Protein AF-A0A2T5BXF1-F1 (afdb_monomer)

pLDDT: mean 79.87, std 19.69, range [25.14, 98.69]

Structure (mmCIF, N/CA/C/O backbone):
data_AF-A0A2T5BXF1-F1
#
_entry.id   AF-A0A2T5BXF1-F1
#
loop_
_atom_site.group_PDB
_atom_site.id
_atom_site.type_symbol
_atom_site.label_atom_id
_atom_site.label_alt_id
_atom_site.label_comp_id
_atom_site.label_asym_id
_atom_site.label_entity_id
_atom_site.label_seq_id
_atom_site.pdbx_PDB_ins_code
_atom_site.Cartn_x
_atom_site.Cartn_y
_atom_site.Cartn_z
_atom_site.occupancy
_atom_site.B_iso_or_equiv
_atom_site.auth_seq_id
_atom_site.auth_comp_id
_atom_site.auth_asym_id
_atom_site.auth_atom_id
_atom_site.pdbx_PDB_model_num
ATOM 1 N N . MET A 1 1 ? 32.146 8.368 -6.117 1.00 30.19 1 MET A N 1
ATOM 2 C CA . MET A 1 1 ? 31.382 9.366 -6.905 1.00 30.19 1 MET A CA 1
ATOM 3 C C . MET A 1 1 ? 31.769 9.387 -8.386 1.00 30.19 1 MET A C 1
ATOM 5 O O . MET A 1 1 ? 30.968 8.947 -9.193 1.00 30.19 1 MET A O 1
ATOM 9 N N . LYS A 1 2 ? 33.000 9.772 -8.770 1.00 25.14 2 LYS A N 1
ATOM 10 C CA . LYS A 1 2 ? 33.419 9.848 -10.193 1.00 25.14 2 LYS A CA 1
ATOM 11 C C . LYS A 1 2 ? 33.399 8.513 -10.963 1.00 25.14 2 LYS A C 1
ATOM 13 O O . LYS A 1 2 ? 33.128 8.511 -12.155 1.00 25.14 2 LYS A O 1
ATOM 18 N N . VAL A 1 3 ? 33.657 7.385 -10.296 1.00 27.83 3 VAL A N 1
ATOM 19 C CA . VAL A 1 3 ? 33.631 6.042 -10.917 1.00 27.83 3 VAL A CA 1
ATOM 20 C C . VAL A 1 3 ? 32.200 5.507 -11.066 1.00 27.83 3 VAL A C 1
ATOM 22 O O . VAL A 1 3 ? 31.877 4.902 -12.079 1.00 27.83 3 VAL A O 1
ATOM 25 N N . LEU A 1 4 ? 31.313 5.811 -10.113 1.00 28.17 4 LEU A N 1
ATOM 26 C CA . LEU A 1 4 ? 29.909 5.378 -10.135 1.00 28.17 4 LEU A CA 1
ATOM 27 C C . LEU A 1 4 ? 29.110 6.089 -11.246 1.00 28.17 4 LEU A C 1
ATOM 29 O O . LEU A 1 4 ? 28.333 5.459 -11.954 1.00 28.17 4 LEU A O 1
ATOM 33 N N . ILE A 1 5 ? 29.393 7.380 -11.465 1.00 31.94 5 ILE A N 1
ATOM 34 C CA . ILE A 1 5 ? 28.835 8.184 -12.566 1.00 31.94 5 ILE A CA 1
ATOM 35 C C . ILE A 1 5 ? 29.289 7.647 -13.938 1.00 31.94 5 ILE A C 1
ATOM 37 O O . ILE A 1 5 ? 28.507 7.634 -14.883 1.00 31.94 5 ILE A O 1
ATOM 41 N N . ARG A 1 6 ? 30.529 7.142 -14.053 1.00 32.34 6 ARG A N 1
ATOM 42 C CA . ARG A 1 6 ? 31.068 6.571 -15.305 1.00 32.34 6 ARG A CA 1
ATOM 43 C C . ARG A 1 6 ? 30.395 5.255 -15.711 1.00 32.34 6 ARG A C 1
ATOM 45 O O . ARG A 1 6 ? 30.204 5.028 -16.900 1.00 32.34 6 ARG A O 1
ATOM 52 N N . VAL A 1 7 ? 30.015 4.415 -14.747 1.00 32.81 7 VAL A N 1
ATOM 53 C CA . VAL A 1 7 ? 29.350 3.125 -15.016 1.00 32.81 7 VAL A CA 1
ATOM 54 C C . VAL A 1 7 ? 27.881 3.321 -15.416 1.00 32.81 7 VAL A C 1
ATOM 56 O O . VAL A 1 7 ? 27.398 2.643 -16.319 1.00 32.81 7 VAL A O 1
ATOM 59 N N . PHE A 1 8 ? 27.189 4.300 -14.824 1.00 36.00 8 PHE A N 1
ATOM 60 C CA . PHE A 1 8 ? 25.780 4.590 -15.132 1.00 36.00 8 PHE A CA 1
ATOM 61 C C . PHE A 1 8 ? 25.554 5.179 -16.533 1.00 36.00 8 PHE A C 1
ATOM 63 O O . PHE A 1 8 ? 24.547 4.897 -17.178 1.00 36.00 8 PHE A O 1
ATOM 70 N N . VAL A 1 9 ? 26.502 5.970 -17.036 1.00 37.50 9 VAL A N 1
ATOM 71 C CA . VAL A 1 9 ? 26.410 6.613 -18.358 1.00 37.50 9 VAL A CA 1
ATOM 72 C C . VAL A 1 9 ? 26.537 5.598 -19.493 1.00 37.50 9 VAL A C 1
ATOM 74 O O . VAL A 1 9 ? 25.822 5.703 -20.490 1.00 37.50 9 VAL A O 1
ATOM 77 N N . LEU A 1 10 ? 27.425 4.606 -19.349 1.00 34.22 10 LEU A N 1
ATOM 78 C CA . LEU A 1 10 ? 27.652 3.599 -20.389 1.00 34.22 10 LEU A CA 1
ATOM 79 C C . LEU A 1 10 ? 26.394 2.753 -20.649 1.00 34.22 10 LEU A C 1
ATOM 81 O O . LEU A 1 10 ? 26.117 2.398 -21.792 1.00 34.22 10 LEU A O 1
ATOM 85 N N . PHE A 1 11 ? 25.604 2.483 -19.605 1.00 37.91 11 PHE A N 1
ATOM 86 C CA . PHE A 1 11 ? 24.368 1.701 -19.702 1.00 37.91 11 PHE A CA 1
ATOM 87 C C . PHE A 1 11 ? 23.228 2.438 -20.427 1.00 37.91 11 PHE A C 1
ATOM 89 O O . PHE A 1 11 ? 22.374 1.800 -21.038 1.00 37.91 11 PHE A O 1
ATOM 96 N N . PHE A 1 12 ? 23.218 3.775 -20.417 1.00 39.41 12 PHE A N 1
ATOM 97 C CA . PHE A 1 12 ? 22.136 4.569 -21.015 1.00 39.41 12 PHE A CA 1
ATOM 98 C C . PHE A 1 12 ? 22.259 4.709 -22.544 1.00 39.41 12 PHE A C 1
ATOM 100 O O . PHE A 1 12 ? 21.257 4.858 -23.249 1.00 39.41 12 PHE A O 1
ATOM 107 N N . LEU A 1 13 ? 23.483 4.633 -23.080 1.00 42.72 13 LEU A N 1
ATOM 108 C CA . LEU A 1 13 ? 23.787 4.918 -24.490 1.00 42.72 13 LEU A CA 1
ATOM 109 C C . LEU A 1 13 ? 23.356 3.812 -25.477 1.00 42.72 13 LEU A C 1
ATOM 111 O O . LEU A 1 13 ? 23.380 4.035 -26.686 1.00 42.72 13 LEU A O 1
ATOM 115 N N . LEU A 1 14 ? 22.897 2.651 -24.999 1.00 41.53 14 LEU A N 1
ATOM 116 C CA . LEU A 1 14 ? 22.527 1.495 -25.835 1.00 41.53 14 LEU A CA 1
ATOM 117 C C . LEU A 1 14 ? 21.085 1.510 -26.393 1.00 41.53 14 LEU A C 1
ATOM 119 O O . LEU A 1 14 ? 20.693 0.566 -27.077 1.00 41.53 14 LEU A O 1
ATOM 123 N N . SER A 1 15 ? 20.289 2.562 -26.156 1.00 39.12 15 SER A N 1
ATOM 124 C CA . SER A 1 15 ? 18.833 2.547 -26.425 1.00 39.12 15 SER A CA 1
ATOM 125 C C . SER A 1 15 ? 18.306 3.541 -27.478 1.00 39.12 15 SER A C 1
ATOM 127 O O . SER A 1 15 ? 17.090 3.699 -27.635 1.00 39.12 15 SER A O 1
ATOM 129 N N . ILE A 1 16 ? 19.163 4.206 -28.260 1.00 43.72 16 ILE A N 1
ATOM 130 C CA . ILE A 1 16 ? 18.698 5.211 -29.235 1.00 43.72 16 ILE A CA 1
ATOM 131 C C . ILE A 1 16 ? 18.373 4.563 -30.589 1.00 43.72 16 ILE A C 1
ATOM 133 O O . ILE A 1 16 ? 19.241 4.071 -31.303 1.00 43.72 16 ILE A O 1
ATOM 137 N N . GLY A 1 17 ? 17.085 4.569 -30.948 1.00 38.78 17 GLY A N 1
ATOM 138 C CA . GLY A 1 17 ? 16.589 4.081 -32.235 1.00 38.78 17 GLY A CA 1
ATOM 139 C C . GLY A 1 17 ? 16.926 5.015 -33.398 1.00 38.78 17 GLY A C 1
ATOM 140 O O . GLY A 1 17 ? 16.648 6.210 -33.333 1.00 38.78 17 GLY A O 1
ATOM 141 N N . VAL A 1 18 ? 17.459 4.453 -34.485 1.00 41.62 18 VAL A N 1
ATOM 142 C CA . VAL A 1 18 ? 17.713 5.174 -35.738 1.00 41.62 18 VAL A CA 1
ATOM 143 C C . VAL A 1 18 ? 16.492 5.050 -36.650 1.00 41.62 18 VAL A C 1
ATOM 145 O O . VAL A 1 18 ? 16.207 3.981 -37.182 1.00 41.62 18 VAL A O 1
ATOM 148 N N . GLY A 1 19 ? 15.770 6.153 -36.836 1.00 35.25 19 GLY A N 1
ATOM 149 C CA . GLY A 1 19 ? 14.905 6.374 -37.991 1.00 35.25 19 GLY A CA 1
ATOM 150 C C . GLY A 1 19 ? 15.511 7.502 -38.821 1.00 35.25 19 GLY A C 1
ATOM 151 O O . GLY A 1 19 ? 15.659 8.598 -38.300 1.00 35.25 19 GLY A O 1
ATOM 152 N N . ASN A 1 20 ? 15.904 7.195 -40.062 1.00 35.25 20 ASN A N 1
ATOM 153 C CA . ASN A 1 20 ? 16.354 8.102 -41.129 1.00 35.25 20 ASN A CA 1
ATOM 154 C C . ASN A 1 20 ? 17.092 9.379 -40.677 1.00 35.25 20 ASN A C 1
ATOM 156 O O . ASN A 1 20 ? 16.515 10.457 -40.551 1.00 35.25 20 ASN A O 1
ATOM 160 N N . VAL A 1 21 ? 18.408 9.247 -40.510 1.00 43.31 21 VAL A N 1
ATOM 161 C CA . VAL A 1 21 ? 19.347 10.368 -40.386 1.00 43.31 21 VAL A CA 1
ATOM 162 C C . VAL A 1 21 ? 19.458 11.047 -41.742 1.00 43.31 21 VAL A C 1
ATOM 164 O O . VAL A 1 21 ? 19.816 10.354 -42.677 1.00 43.31 21 VAL A O 1
ATOM 167 N N . TRP A 1 22 ? 19.153 12.344 -41.830 1.00 43.47 22 TRP A N 1
ATOM 168 C CA . TRP A 1 22 ? 19.917 13.380 -42.555 1.00 43.47 22 TRP A CA 1
ATOM 169 C C . TRP A 1 22 ? 19.318 14.760 -42.214 1.00 43.47 22 TRP A C 1
ATOM 171 O O . TRP A 1 22 ? 18.618 15.371 -43.013 1.00 43.47 22 TRP A O 1
ATOM 181 N N . ALA A 1 23 ? 19.576 15.242 -40.995 1.00 36.28 23 ALA A N 1
ATOM 182 C CA . ALA A 1 23 ? 19.584 16.665 -40.641 1.00 36.28 23 ALA A CA 1
ATOM 183 C C . ALA A 1 23 ? 20.336 16.841 -39.310 1.00 36.28 23 ALA A C 1
ATOM 185 O O . ALA A 1 23 ? 20.260 15.979 -38.440 1.00 36.28 23 ALA A O 1
ATOM 186 N N . ALA A 1 24 ? 21.052 17.954 -39.151 1.00 46.47 24 ALA A N 1
ATOM 187 C CA . ALA A 1 24 ? 21.997 18.271 -38.072 1.00 46.47 24 ALA A CA 1
ATOM 188 C C . ALA A 1 24 ? 21.420 18.383 -36.632 1.00 46.47 24 ALA A C 1
ATOM 190 O O . ALA A 1 24 ? 22.031 19.007 -35.768 1.00 46.47 24 ALA A O 1
ATOM 191 N N . GLY A 1 25 ? 20.251 17.807 -36.345 1.00 58.91 25 GLY A N 1
ATOM 192 C CA . GLY 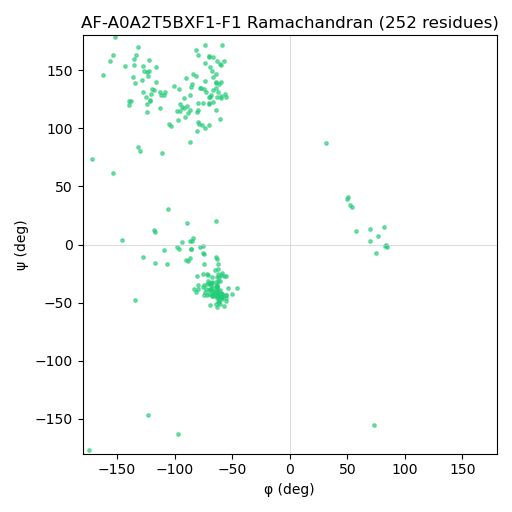A 1 25 ? 19.628 17.818 -35.021 1.00 58.91 25 GLY A CA 1
ATOM 193 C C . GLY A 1 25 ? 19.774 16.458 -34.351 1.00 58.91 25 GLY A C 1
ATOM 194 O O . GLY A 1 25 ? 19.073 15.522 -34.716 1.00 58.91 25 GLY A O 1
ATOM 195 N N . GLY A 1 26 ? 20.691 16.323 -33.393 1.00 68.44 26 GLY A N 1
ATOM 196 C CA . GLY A 1 26 ? 20.808 15.097 -32.596 1.00 68.44 26 GLY A CA 1
ATOM 197 C C . GLY A 1 26 ? 19.525 14.734 -31.829 1.00 68.44 26 GLY A C 1
ATOM 198 O O . GLY A 1 26 ? 18.565 15.499 -31.762 1.00 68.44 26 GLY A O 1
ATOM 199 N N . VAL A 1 27 ? 19.511 13.549 -31.226 1.00 76.62 27 VAL A N 1
ATOM 200 C CA . VAL A 1 27 ? 18.410 13.043 -30.406 1.00 76.62 27 VAL A CA 1
ATOM 201 C C . VAL A 1 27 ? 18.621 13.463 -28.953 1.00 76.62 27 VAL A C 1
ATOM 203 O O . VAL A 1 27 ? 19.598 13.057 -28.326 1.00 76.62 27 VAL A O 1
ATOM 206 N N . LYS A 1 28 ? 17.675 14.230 -28.398 1.00 81.44 28 LYS A N 1
ATOM 207 C CA . LYS A 1 28 ? 17.606 14.530 -26.961 1.00 81.44 28 LYS A CA 1
ATOM 208 C C . LYS A 1 28 ? 16.635 13.578 -26.261 1.00 81.44 28 LYS A C 1
ATOM 210 O O . LYS A 1 28 ? 15.503 13.389 -26.711 1.00 81.44 28 LYS A O 1
ATOM 215 N N . LYS A 1 29 ? 17.051 13.020 -25.128 1.00 77.94 29 LYS A N 1
ATOM 216 C CA . LYS A 1 29 ? 16.205 12.282 -24.185 1.00 77.94 29 LYS A CA 1
ATOM 217 C C . LYS A 1 29 ? 16.393 12.841 -22.781 1.00 77.94 29 LYS A C 1
ATOM 219 O O . LYS A 1 29 ? 17.500 13.204 -22.411 1.00 77.94 29 LYS A O 1
ATOM 224 N N . ALA A 1 30 ? 15.308 12.923 -22.024 1.00 77.62 30 ALA A N 1
ATOM 225 C CA . ALA A 1 30 ? 15.325 13.327 -20.624 1.00 77.62 30 ALA A CA 1
ATOM 226 C C . ALA A 1 30 ? 14.716 12.212 -19.770 1.00 77.62 30 ALA A C 1
ATOM 228 O O . ALA A 1 30 ? 13.837 11.491 -20.256 1.00 77.62 30 ALA A O 1
ATOM 229 N N . SER A 1 31 ? 15.177 12.079 -18.528 1.00 68.25 31 SER A N 1
ATOM 230 C CA . SER A 1 31 ? 14.481 11.303 -17.506 1.00 68.25 31 SER A CA 1
ATOM 231 C C . SER A 1 31 ? 13.078 11.883 -17.271 1.00 68.25 31 SER A C 1
ATOM 233 O O . SER A 1 31 ? 12.858 13.074 -17.531 1.00 68.25 31 SER A O 1
ATOM 235 N N . PRO A 1 32 ? 12.110 11.076 -16.803 1.00 66.94 32 PRO A N 1
ATOM 236 C CA . PRO A 1 32 ? 10.781 11.555 -16.420 1.00 66.94 32 PRO A CA 1
ATOM 237 C C . PRO A 1 32 ? 10.817 12.766 -15.475 1.00 66.94 32 PRO A C 1
ATOM 239 O O . PRO A 1 32 ? 10.103 13.743 -15.710 1.00 66.94 32 PRO A O 1
ATOM 242 N N . ASP A 1 33 ? 11.708 12.755 -14.478 1.00 66.44 33 ASP A N 1
ATOM 243 C CA . ASP A 1 33 ? 11.912 13.874 -13.548 1.00 66.44 33 ASP A CA 1
ATOM 244 C C . ASP A 1 33 ? 12.748 15.043 -14.112 1.00 66.44 33 ASP A C 1
ATOM 246 O O . ASP A 1 33 ? 12.935 16.063 -13.445 1.00 66.44 33 ASP A O 1
ATOM 250 N N . LYS A 1 34 ? 13.239 14.911 -15.352 1.00 76.44 34 LYS A N 1
ATOM 251 C CA . LYS A 1 34 ? 14.102 15.860 -16.076 1.00 76.44 34 LYS A CA 1
ATOM 252 C C . LYS A 1 34 ? 15.418 16.197 -15.373 1.00 76.44 34 LYS A C 1
ATOM 254 O O . LYS A 1 34 ? 16.109 17.124 -15.801 1.00 76.44 34 LYS A O 1
ATOM 259 N N . LYS A 1 35 ? 15.799 15.466 -14.323 1.00 75.75 35 LYS A N 1
ATOM 260 C CA . LYS A 1 35 ? 17.101 15.655 -13.683 1.00 75.75 35 LYS A CA 1
ATOM 261 C C . LYS A 1 35 ? 18.214 15.157 -14.579 1.00 75.75 35 LYS A C 1
ATOM 263 O O . LYS A 1 35 ? 19.284 15.746 -14.556 1.00 75.75 35 LYS A O 1
ATOM 268 N N . ILE A 1 36 ? 17.983 14.135 -15.394 1.00 75.19 36 ILE A N 1
ATOM 269 C CA . ILE A 1 36 ? 18.972 13.635 -16.342 1.00 75.19 36 ILE A CA 1
ATOM 270 C C . ILE A 1 36 ? 18.533 13.995 -17.753 1.00 75.19 36 ILE A C 1
ATOM 272 O O . ILE A 1 36 ? 17.420 13.694 -18.171 1.00 75.19 36 ILE A O 1
ATOM 276 N N . GLU A 1 37 ? 19.426 14.604 -18.522 1.00 81.38 37 GLU A N 1
ATOM 277 C CA . GLU A 1 37 ? 19.225 14.826 -19.949 1.00 81.38 37 GLU A CA 1
ATOM 278 C C . GLU A 1 37 ? 20.428 14.293 -20.715 1.00 81.38 37 GLU A C 1
ATOM 280 O O . GLU A 1 37 ? 21.564 14.606 -20.375 1.00 81.38 37 GLU A O 1
ATOM 285 N N . VAL A 1 38 ? 20.184 13.512 -21.762 1.00 81.06 38 VAL A N 1
ATOM 286 C CA . VAL A 1 38 ? 21.209 12.993 -22.664 1.00 81.06 38 VAL A CA 1
ATOM 287 C C . VAL A 1 38 ? 20.911 13.484 -24.070 1.00 81.06 38 VAL A C 1
ATOM 289 O O . VAL A 1 38 ? 19.796 13.349 -24.578 1.00 81.06 38 VAL A O 1
ATOM 292 N N . TRP A 1 39 ? 21.923 14.047 -24.710 1.00 80.19 39 TRP A N 1
ATOM 293 C CA . TRP A 1 39 ? 21.896 14.407 -26.115 1.00 80.19 39 TRP A CA 1
ATOM 294 C C . TRP A 1 39 ? 22.876 13.519 -26.863 1.00 80.19 39 TRP A C 1
ATOM 296 O O . TRP A 1 39 ? 24.024 13.406 -26.447 1.00 80.19 39 TRP A O 1
ATOM 306 N N . VAL A 1 40 ? 22.450 12.920 -27.973 1.00 76.69 40 VAL A N 1
ATOM 307 C CA . VAL A 1 40 ? 23.329 12.161 -28.870 1.00 76.69 40 VAL A CA 1
ATOM 308 C C . VAL A 1 40 ? 23.209 12.709 -30.281 1.00 76.69 40 VAL A C 1
ATOM 310 O O . VAL A 1 40 ? 22.115 12.847 -30.818 1.00 76.69 40 VAL A O 1
ATOM 313 N N . SER A 1 41 ? 24.333 13.049 -30.890 1.00 73.50 41 SER A N 1
ATOM 314 C CA . SER A 1 41 ? 24.433 13.591 -32.241 1.00 73.50 41 SER A CA 1
ATOM 315 C C . SER A 1 41 ? 25.498 12.850 -33.043 1.00 73.50 41 SER A C 1
ATOM 317 O O . SER A 1 41 ? 26.257 12.042 -32.512 1.00 73.50 41 SER A O 1
ATOM 319 N N . VAL A 1 42 ? 25.540 13.118 -34.345 1.00 69.75 42 VAL A N 1
ATOM 320 C CA . VAL A 1 42 ? 26.631 12.684 -35.219 1.00 69.75 42 VAL A CA 1
ATOM 321 C C . VAL A 1 42 ? 27.387 13.937 -35.657 1.00 69.75 42 VAL A C 1
ATOM 323 O O . VAL A 1 42 ? 26.754 14.907 -36.080 1.00 69.75 42 VAL A O 1
ATOM 326 N N . THR A 1 43 ? 28.711 13.952 -35.505 1.00 68.94 43 THR A N 1
ATOM 327 C CA . THR A 1 43 ? 29.559 15.065 -35.956 1.00 68.94 43 THR A CA 1
ATOM 328 C C . THR A 1 43 ? 29.619 15.107 -37.489 1.00 68.94 43 THR A C 1
ATOM 330 O O . THR A 1 43 ? 29.305 14.105 -38.142 1.00 68.94 43 THR A O 1
ATOM 333 N N . PRO A 1 44 ? 30.038 16.228 -38.104 1.00 67.50 44 PRO A N 1
ATOM 334 C CA . PRO A 1 44 ? 30.212 16.310 -39.558 1.00 67.50 44 PRO A CA 1
ATOM 335 C C . PRO A 1 44 ? 31.143 15.230 -40.138 1.00 67.50 44 PRO A C 1
ATOM 337 O O . PRO A 1 44 ? 30.981 14.822 -41.283 1.00 67.50 44 PRO A O 1
ATOM 340 N N . GLU A 1 45 ? 32.081 14.729 -39.334 1.00 69.12 45 GLU A N 1
ATOM 341 C CA . GLU A 1 45 ? 33.038 13.670 -39.676 1.00 69.12 45 GLU A CA 1
ATOM 342 C C . GLU A 1 45 ? 32.460 12.253 -39.498 1.00 69.12 45 GLU A C 1
ATOM 344 O O . GLU A 1 45 ? 33.181 11.267 -39.640 1.00 69.12 45 GLU A O 1
ATOM 349 N N . GLY A 1 46 ? 31.170 12.129 -39.173 1.00 67.12 46 GLY A N 1
ATOM 350 C CA . GLY A 1 46 ? 30.482 10.847 -39.018 1.00 67.12 46 GLY A CA 1
ATOM 351 C C . GLY A 1 46 ? 30.694 10.169 -37.664 1.00 67.12 46 GLY A C 1
ATOM 352 O O . GLY A 1 46 ? 30.393 8.984 -37.531 1.00 67.12 46 GLY A O 1
ATOM 353 N N . ARG A 1 47 ? 31.202 10.886 -36.653 1.00 66.50 47 ARG A N 1
ATOM 354 C CA . ARG A 1 47 ? 31.444 10.325 -35.315 1.00 66.50 47 ARG A CA 1
ATOM 355 C C . ARG A 1 47 ? 30.234 10.485 -34.413 1.00 66.50 47 ARG A C 1
ATOM 357 O O . ARG A 1 47 ? 29.572 11.517 -34.447 1.00 66.50 47 ARG A O 1
ATOM 364 N N . LEU A 1 48 ? 29.969 9.494 -33.565 1.00 67.06 48 LEU A N 1
ATOM 365 C CA . LEU A 1 48 ? 28.977 9.644 -32.504 1.00 67.06 48 LEU A CA 1
ATOM 366 C C . LEU A 1 48 ? 29.497 10.653 -31.467 1.00 67.06 48 LEU A C 1
ATOM 368 O O . LEU A 1 48 ? 30.607 10.514 -30.961 1.00 67.06 48 LEU A O 1
ATOM 372 N N . SER A 1 49 ? 28.679 11.644 -31.140 1.00 70.75 49 SER A N 1
ATOM 373 C CA . SER A 1 49 ? 28.934 12.645 -30.111 1.00 70.75 49 SER A CA 1
ATOM 374 C C . SER A 1 49 ? 27.798 12.610 -29.095 1.00 70.75 49 SER A C 1
ATOM 376 O O . SER A 1 49 ? 26.643 12.385 -29.454 1.00 70.75 49 SER A O 1
ATOM 378 N N . TYR A 1 50 ? 28.101 12.836 -27.822 1.00 75.19 50 TYR A N 1
ATOM 379 C CA . TYR A 1 50 ? 27.101 12.840 -26.760 1.00 75.19 50 TYR A CA 1
ATOM 380 C C . TYR A 1 50 ? 27.404 13.901 -25.708 1.00 75.19 50 TYR A C 1
ATOM 382 O O . TYR A 1 50 ? 28.553 14.271 -25.497 1.00 75.19 50 TYR A O 1
ATOM 390 N N . ASN A 1 51 ? 26.356 14.369 -25.043 1.00 77.12 51 ASN A N 1
ATOM 391 C CA . ASN A 1 51 ? 26.404 15.267 -23.896 1.00 77.12 51 ASN A CA 1
ATOM 392 C C . ASN A 1 51 ? 25.410 14.756 -22.855 1.00 77.12 51 ASN A C 1
ATOM 394 O O . ASN A 1 51 ? 24.347 14.245 -23.221 1.00 77.12 51 ASN A O 1
ATOM 398 N N . ALA A 1 52 ? 25.742 14.895 -21.574 1.00 77.12 52 ALA A N 1
ATOM 399 C CA . ALA A 1 52 ? 24.806 14.576 -20.506 1.00 77.12 52 ALA A CA 1
ATOM 400 C C . ALA A 1 52 ? 24.789 15.660 -19.436 1.00 77.12 52 ALA A C 1
ATOM 402 O O . ALA A 1 52 ? 25.834 16.161 -19.010 1.00 77.12 52 ALA A O 1
ATOM 403 N N . LYS A 1 53 ? 23.585 15.965 -18.958 1.00 76.69 53 LYS A N 1
ATOM 404 C CA . LYS A 1 53 ? 23.340 16.855 -17.830 1.00 76.69 53 LYS A CA 1
ATOM 405 C C . LYS A 1 53 ? 22.696 16.086 -16.689 1.00 76.69 53 LYS A C 1
ATOM 407 O O . LYS A 1 53 ? 21.819 15.263 -16.929 1.00 76.69 53 LYS A O 1
ATOM 412 N N . SER A 1 54 ? 23.122 16.386 -15.467 1.00 72.75 54 SER A N 1
ATOM 413 C CA . SER A 1 54 ? 22.472 15.971 -14.226 1.00 72.75 54 SER A CA 1
ATOM 414 C C . SER A 1 54 ? 22.095 17.219 -13.431 1.00 72.75 54 SER A C 1
ATOM 416 O O . SER A 1 54 ? 22.940 18.074 -13.181 1.00 72.75 54 SER A O 1
ATOM 418 N N . ASN A 1 55 ? 20.822 17.364 -13.076 1.00 76.81 55 ASN A N 1
ATOM 419 C CA . ASN A 1 55 ? 20.227 18.552 -12.463 1.00 76.81 55 ASN A CA 1
ATOM 420 C C . ASN A 1 55 ? 20.570 19.852 -13.216 1.00 76.81 55 ASN A C 1
ATOM 422 O O . ASN A 1 55 ? 20.877 20.878 -12.616 1.00 76.81 55 ASN A O 1
ATOM 426 N N . GLY A 1 56 ? 20.578 19.791 -14.552 1.00 73.75 56 GLY A N 1
ATOM 427 C CA . GLY A 1 56 ? 20.952 20.914 -15.421 1.00 73.75 56 GLY A CA 1
ATOM 428 C C . GLY A 1 56 ? 22.456 21.215 -15.490 1.00 73.75 56 GLY A C 1
ATOM 429 O O . GLY A 1 56 ? 22.867 22.015 -16.332 1.00 73.75 56 GLY A O 1
ATOM 430 N N . ILE A 1 57 ? 23.280 20.555 -14.673 1.00 70.19 57 ILE A N 1
ATOM 431 C CA . ILE A 1 57 ? 24.740 20.672 -14.678 1.00 70.19 57 ILE A CA 1
ATOM 432 C C . ILE A 1 57 ? 25.304 19.695 -15.704 1.00 70.19 57 ILE A C 1
ATOM 434 O O . ILE A 1 57 ? 24.980 18.510 -15.681 1.00 70.19 57 ILE A O 1
ATOM 438 N N . GLU A 1 58 ? 26.160 20.180 -16.598 1.00 71.44 58 GLU A N 1
ATOM 439 C CA . GLU A 1 58 ? 26.880 19.323 -17.537 1.00 71.44 58 GLU A CA 1
ATOM 440 C C . GLU A 1 58 ? 27.819 18.383 -16.777 1.00 71.44 58 GLU A C 1
ATOM 442 O O . GLU A 1 58 ? 28.731 18.819 -16.079 1.00 71.44 58 GLU A O 1
ATOM 447 N N . VAL A 1 59 ? 27.552 17.081 -16.878 1.00 66.38 59 VAL A N 1
ATOM 448 C CA . VAL A 1 59 ? 28.360 16.027 -16.247 1.00 66.38 59 VAL A CA 1
ATOM 449 C C . VAL A 1 59 ? 29.199 15.266 -17.266 1.00 66.38 59 VAL A C 1
ATOM 451 O O . VAL A 1 59 ? 30.150 14.584 -16.885 1.00 66.38 59 VAL A O 1
ATOM 454 N N . LEU A 1 60 ? 28.858 15.397 -18.551 1.00 62.34 60 LEU A N 1
ATOM 455 C CA . LEU A 1 60 ? 29.626 14.886 -19.678 1.00 62.34 60 LEU A CA 1
ATOM 456 C C . LEU A 1 60 ? 29.633 15.899 -20.811 1.00 62.34 60 LEU A C 1
ATOM 458 O O . LEU A 1 60 ? 28.582 16.239 -21.358 1.00 62.34 60 LEU A O 1
ATOM 462 N N . GLU A 1 61 ? 30.837 16.323 -21.169 1.00 63.16 61 GLU A N 1
ATOM 463 C CA . GLU A 1 61 ? 31.073 17.241 -22.273 1.00 63.16 61 GLU A CA 1
ATOM 464 C C . GLU A 1 61 ? 30.885 16.557 -23.627 1.00 63.16 61 GLU A C 1
ATOM 466 O O . GLU A 1 61 ? 31.018 15.338 -23.766 1.00 63.16 61 GLU A O 1
ATOM 471 N N . THR A 1 62 ? 30.599 17.378 -24.638 1.00 64.94 62 THR A N 1
ATOM 472 C CA . THR A 1 62 ? 30.540 16.944 -26.038 1.00 64.94 62 THR A CA 1
ATOM 473 C C . THR A 1 62 ? 31.907 16.399 -26.455 1.00 64.94 62 THR A C 1
ATOM 475 O O . THR A 1 62 ? 32.850 17.169 -26.625 1.00 64.94 62 THR A O 1
ATOM 478 N N . SER A 1 63 ? 32.024 15.080 -26.629 1.00 59.22 63 SER A N 1
ATOM 479 C CA . SER A 1 63 ? 33.264 14.446 -27.093 1.00 59.22 63 SER A CA 1
ATOM 480 C C . SER A 1 63 ? 33.330 14.414 -28.629 1.00 59.22 63 SER A C 1
ATOM 482 O O . SER A 1 63 ? 32.539 13.700 -29.251 1.00 59.22 63 SER A O 1
ATOM 484 N N . PRO A 1 64 ? 34.297 15.103 -29.270 1.00 55.56 64 PRO A N 1
ATOM 485 C CA . PRO A 1 64 ? 34.550 14.977 -30.711 1.00 55.56 64 PRO A CA 1
ATOM 486 C C . PRO A 1 64 ? 35.276 13.665 -31.085 1.00 55.56 64 PRO A C 1
ATOM 488 O O . PRO A 1 64 ? 35.557 13.407 -32.262 1.00 55.56 64 PRO A O 1
ATOM 491 N N . PHE A 1 65 ? 35.602 12.833 -30.089 1.00 54.34 65 PHE A N 1
ATOM 492 C CA . PHE A 1 65 ? 36.379 11.599 -30.222 1.00 54.34 65 PHE A CA 1
ATOM 493 C C . PHE A 1 65 ? 35.597 10.334 -29.828 1.00 54.34 65 PHE A C 1
ATOM 495 O O . PHE A 1 65 ? 36.214 9.297 -29.656 1.00 54.34 65 PHE A O 1
ATOM 502 N N . GLY A 1 66 ? 34.272 10.384 -29.646 1.00 62.12 66 GLY A N 1
ATOM 503 C CA . GLY A 1 66 ? 33.514 9.206 -29.194 1.00 62.12 66 GLY A CA 1
ATOM 504 C C . GLY A 1 66 ? 33.731 8.872 -27.707 1.00 62.12 66 GLY A C 1
ATOM 505 O O . GLY A 1 66 ? 34.028 9.766 -26.906 1.00 62.12 66 GLY A O 1
ATOM 506 N N . ILE A 1 67 ? 33.531 7.604 -27.314 1.00 62.12 67 ILE A N 1
ATOM 507 C CA . ILE A 1 67 ? 33.680 7.135 -25.920 1.00 62.12 67 ILE A CA 1
ATOM 508 C C . ILE A 1 67 ? 35.146 6.768 -25.670 1.00 62.12 67 ILE A C 1
ATOM 510 O O . ILE A 1 67 ? 35.533 5.614 -25.825 1.00 62.12 67 ILE A O 1
ATOM 514 N N . VAL A 1 68 ? 35.965 7.738 -25.261 1.00 57.59 68 VAL A N 1
ATOM 515 C CA . VAL A 1 68 ? 37.382 7.494 -24.948 1.00 57.59 68 VAL A CA 1
ATOM 516 C C . VAL A 1 68 ? 37.568 7.210 -23.455 1.00 57.59 68 VAL A C 1
ATOM 518 O O . VAL A 1 68 ? 37.296 8.074 -22.619 1.00 57.59 68 VAL A O 1
ATOM 521 N N . VAL A 1 69 ? 38.064 6.019 -23.107 1.00 50.38 69 VAL A N 1
ATOM 522 C CA . VAL A 1 69 ? 38.414 5.630 -21.728 1.00 50.38 69 VAL A CA 1
ATOM 523 C C . VAL A 1 69 ? 39.888 5.245 -21.686 1.00 50.38 69 VAL A C 1
ATOM 525 O O . VAL A 1 69 ? 40.329 4.400 -22.456 1.00 50.38 69 VAL A O 1
ATOM 528 N N . ASP A 1 70 ? 40.664 5.901 -20.820 1.00 64.62 70 ASP A N 1
ATOM 529 C CA . ASP A 1 70 ? 42.113 5.682 -20.660 1.00 64.62 70 ASP A CA 1
ATOM 530 C C . ASP A 1 70 ? 42.914 5.769 -21.977 1.00 64.62 70 ASP A C 1
ATOM 532 O O . ASP A 1 70 ? 43.911 5.081 -22.181 1.00 64.62 70 ASP A O 1
ATOM 536 N N . GLY A 1 71 ? 42.472 6.650 -22.883 1.00 59.75 71 GLY A N 1
ATOM 537 C CA . GLY A 1 71 ? 43.095 6.878 -24.191 1.00 59.75 71 GLY A CA 1
ATOM 538 C C . GLY A 1 71 ? 42.649 5.913 -25.295 1.00 59.75 71 GLY A C 1
ATOM 539 O O . GLY A 1 71 ? 43.072 6.084 -26.435 1.00 59.75 71 GLY A O 1
ATOM 540 N N . LEU A 1 72 ? 41.783 4.942 -24.988 1.00 52.16 72 LEU A N 1
ATOM 541 C CA . LEU A 1 72 ? 41.191 4.026 -25.960 1.00 52.16 72 LEU A CA 1
ATOM 542 C C . LEU A 1 72 ? 39.823 4.540 -26.417 1.00 52.16 72 LEU A C 1
ATOM 544 O O . LEU A 1 72 ? 38.926 4.701 -25.590 1.00 52.16 72 LEU A O 1
ATOM 548 N N . ASP A 1 73 ? 39.657 4.768 -27.719 1.00 66.25 73 ASP A N 1
ATOM 549 C CA . ASP A 1 73 ? 38.357 5.077 -28.324 1.00 66.25 73 ASP A CA 1
ATOM 550 C C . ASP A 1 73 ? 37.518 3.795 -28.437 1.00 66.25 73 ASP A C 1
ATOM 552 O O . ASP A 1 73 ? 37.741 2.956 -29.306 1.00 66.25 73 ASP A O 1
ATOM 556 N N . LEU A 1 74 ? 36.548 3.633 -27.535 1.00 61.91 74 LEU A N 1
ATOM 557 C CA . LEU A 1 74 ? 35.613 2.504 -27.515 1.00 61.91 74 LEU A CA 1
ATOM 558 C C . LEU A 1 74 ? 34.542 2.601 -28.617 1.00 61.91 74 LEU A C 1
ATOM 560 O O . LEU A 1 74 ? 33.756 1.670 -28.790 1.00 61.91 74 LEU A O 1
ATOM 564 N N . GLY A 1 75 ? 34.474 3.731 -29.327 1.00 61.78 75 GLY A N 1
ATOM 565 C CA . GLY A 1 75 ? 33.614 3.929 -30.489 1.00 61.78 75 GLY A CA 1
ATOM 566 C C . GLY A 1 75 ? 34.279 3.554 -31.814 1.00 61.78 75 GLY A C 1
ATOM 567 O O . GLY A 1 75 ? 33.571 3.417 -32.815 1.00 61.78 75 GLY A O 1
ATOM 568 N N . ASP A 1 76 ? 35.603 3.362 -31.843 1.00 64.88 76 ASP A N 1
ATOM 569 C CA . ASP A 1 76 ? 36.321 3.032 -33.073 1.00 64.88 76 ASP A CA 1
ATOM 570 C C . ASP A 1 76 ? 35.915 1.642 -33.590 1.00 64.88 76 ASP A C 1
ATOM 572 O O . ASP A 1 76 ? 35.965 0.633 -32.886 1.00 64.88 76 ASP A O 1
ATOM 576 N N . GLY A 1 77 ? 35.429 1.592 -34.832 1.00 60.50 77 GLY A N 1
ATOM 577 C CA . GLY A 1 77 ? 34.909 0.370 -35.451 1.00 60.50 77 GLY A CA 1
ATOM 578 C C . GLY A 1 77 ? 33.587 -0.164 -34.875 1.00 60.50 77 GLY A C 1
ATOM 579 O O . GLY A 1 77 ? 33.113 -1.205 -35.345 1.00 60.50 77 GLY A O 1
ATOM 580 N N . ALA A 1 78 ? 32.962 0.523 -33.911 1.00 58.75 78 ALA A N 1
ATOM 581 C CA . ALA A 1 78 ? 31.691 0.100 -33.332 1.00 58.75 78 ALA A CA 1
ATOM 582 C C . ALA A 1 78 ? 30.576 0.102 -34.393 1.00 58.75 78 ALA A C 1
ATOM 584 O O . ALA A 1 78 ? 30.329 1.093 -35.083 1.00 58.75 78 ALA A O 1
ATOM 585 N N . LYS A 1 79 ? 29.875 -1.028 -34.522 1.00 55.72 79 LYS A N 1
ATOM 586 C CA . LYS A 1 79 ? 28.717 -1.186 -35.409 1.00 55.72 79 LYS A CA 1
ATOM 587 C C . LYS A 1 79 ? 27.502 -1.559 -34.576 1.00 55.72 79 LYS A C 1
ATOM 589 O O . LYS A 1 79 ? 27.566 -2.469 -33.755 1.00 55.72 79 LYS A O 1
ATOM 594 N N . ILE A 1 80 ? 26.376 -0.898 -34.826 1.00 54.47 80 ILE A N 1
ATOM 595 C CA . ILE A 1 80 ? 25.086 -1.330 -34.284 1.00 54.47 80 ILE A CA 1
ATOM 596 C C . ILE A 1 80 ? 24.673 -2.577 -35.072 1.00 54.47 80 ILE A C 1
ATOM 598 O O . ILE A 1 80 ? 24.232 -2.484 -36.214 1.00 54.47 80 ILE A O 1
ATOM 602 N N . VAL A 1 81 ? 24.896 -3.752 -34.485 1.00 59.31 81 VAL A N 1
ATOM 603 C CA . VAL A 1 81 ? 24.674 -5.059 -35.134 1.00 59.31 81 VAL A CA 1
ATOM 604 C C . VAL A 1 81 ? 23.319 -5.687 -34.799 1.00 59.31 81 VAL A C 1
ATOM 606 O O . VAL A 1 81 ? 22.977 -6.735 -35.341 1.00 59.31 81 VAL A O 1
ATOM 609 N N . SER A 1 82 ? 22.530 -5.058 -33.928 1.00 52.94 82 SER A N 1
ATOM 610 C CA . SER A 1 82 ? 21.225 -5.551 -33.488 1.00 52.94 82 SER A CA 1
ATOM 611 C C . SER A 1 82 ? 20.163 -4.454 -33.522 1.00 52.94 82 SER A C 1
ATOM 613 O O . SER A 1 82 ? 20.458 -3.259 -33.596 1.00 52.94 82 SER A O 1
ATOM 615 N N . LYS A 1 83 ? 18.890 -4.867 -33.485 1.00 56.44 83 LYS A N 1
ATOM 616 C CA . LYS A 1 83 ? 17.789 -3.923 -33.279 1.00 56.44 83 LYS A CA 1
ATOM 617 C C . LYS A 1 83 ? 17.938 -3.305 -31.880 1.00 56.44 83 LYS A C 1
ATOM 619 O O . LYS A 1 83 ? 18.163 -4.056 -30.933 1.00 56.44 83 LYS A O 1
ATOM 624 N N . PRO A 1 84 ? 17.789 -1.979 -31.736 1.00 49.69 84 PRO A N 1
ATOM 625 C CA . PRO A 1 84 ? 17.872 -1.335 -30.435 1.00 49.69 84 PRO A CA 1
ATOM 626 C C . PRO A 1 84 ? 16.807 -1.900 -29.496 1.00 49.69 84 PRO A C 1
ATOM 628 O O . PRO A 1 84 ? 15.619 -1.919 -29.835 1.00 49.69 84 PRO A O 1
ATOM 631 N N . VAL A 1 85 ? 17.241 -2.335 -28.315 1.00 49.78 85 VAL A N 1
ATOM 632 C CA . VAL A 1 85 ? 16.350 -2.696 -27.212 1.00 49.78 85 VAL A CA 1
ATOM 633 C C . VAL A 1 85 ? 15.923 -1.395 -26.543 1.00 49.78 85 VAL A C 1
ATOM 635 O O . VAL A 1 85 ? 16.754 -0.584 -26.133 1.00 49.78 85 VAL A O 1
ATOM 638 N N . ARG A 1 86 ? 14.614 -1.149 -26.500 1.00 46.97 86 ARG A N 1
ATOM 639 C CA . ARG A 1 86 ? 14.055 0.017 -25.815 1.00 46.97 86 ARG A CA 1
ATOM 640 C C . ARG A 1 86 ? 13.727 -0.382 -24.390 1.00 46.97 86 ARG A C 1
ATOM 642 O O . ARG A 1 86 ? 12.837 -1.200 -24.187 1.00 46.97 86 ARG A O 1
ATOM 649 N N . THR A 1 87 ? 14.386 0.247 -23.431 1.00 47.41 87 THR A N 1
ATOM 650 C CA . THR A 1 87 ? 14.085 0.059 -22.012 1.00 47.41 87 THR A CA 1
ATOM 651 C C . THR A 1 87 ? 13.422 1.323 -21.484 1.00 47.41 87 THR A C 1
ATOM 653 O O . THR A 1 87 ? 13.889 2.434 -21.742 1.00 47.41 87 THR A O 1
ATOM 656 N N . LYS A 1 88 ? 12.303 1.170 -20.775 1.00 58.06 88 LYS A N 1
ATOM 657 C CA . LYS A 1 88 ? 11.704 2.244 -19.981 1.00 58.06 88 LYS A CA 1
ATOM 658 C C . LYS A 1 88 ? 12.385 2.233 -18.614 1.00 58.06 88 LYS A C 1
ATOM 660 O O . LYS A 1 88 ? 12.588 1.165 -18.048 1.00 58.06 88 LYS A O 1
ATOM 665 N N . ILE A 1 89 ? 12.743 3.405 -18.105 1.00 56.91 89 ILE A N 1
ATOM 666 C CA . ILE A 1 89 ? 13.212 3.552 -16.726 1.00 56.91 89 ILE A CA 1
ATOM 667 C C . ILE A 1 89 ? 12.007 4.012 -15.916 1.00 56.91 89 ILE A C 1
ATOM 669 O O . ILE A 1 89 ? 11.465 5.082 -16.190 1.00 56.91 89 ILE A O 1
ATOM 673 N N . ASP A 1 90 ? 11.559 3.172 -14.987 1.00 65.94 90 ASP A N 1
ATOM 674 C CA . ASP A 1 90 ? 10.489 3.502 -14.049 1.00 65.94 90 ASP A CA 1
ATOM 675 C C . ASP A 1 90 ? 11.100 4.005 -12.738 1.00 65.94 90 ASP A C 1
ATOM 677 O O . ASP A 1 90 ? 11.789 3.276 -12.028 1.00 65.94 90 ASP A O 1
ATOM 681 N N . GLU A 1 91 ? 10.851 5.276 -12.425 1.00 67.94 91 GLU A N 1
ATOM 682 C CA . GLU A 1 91 ? 11.383 5.978 -11.247 1.00 67.94 91 GLU A CA 1
ATOM 683 C C . GLU A 1 91 ? 10.467 5.840 -10.016 1.00 67.94 91 GLU A C 1
ATOM 685 O O . GLU A 1 91 ? 10.581 6.613 -9.070 1.00 67.94 91 GLU A O 1
ATOM 690 N N . ALA A 1 92 ? 9.566 4.848 -10.003 1.00 76.94 92 ALA A N 1
ATOM 691 C CA . ALA A 1 92 ? 8.617 4.620 -8.906 1.00 76.94 92 ALA A CA 1
ATOM 692 C C . ALA A 1 92 ? 9.299 4.292 -7.560 1.00 76.94 92 ALA A C 1
ATOM 694 O O . ALA A 1 92 ? 8.708 4.493 -6.501 1.00 76.94 92 ALA A O 1
ATOM 695 N N . TYR A 1 93 ? 10.553 3.825 -7.603 1.00 74.19 93 TYR A N 1
ATOM 696 C CA . TYR A 1 93 ? 11.401 3.572 -6.437 1.00 74.19 93 TYR A CA 1
ATOM 697 C C . TYR A 1 93 ? 12.781 4.227 -6.632 1.00 74.19 93 TYR A C 1
ATOM 699 O O . TYR A 1 93 ? 13.733 3.555 -7.036 1.00 74.19 93 TYR A O 1
ATOM 707 N N . PRO A 1 94 ? 12.934 5.542 -6.388 1.00 73.69 94 PRO A N 1
ATOM 708 C CA . PRO A 1 94 ? 14.218 6.215 -6.557 1.00 73.69 94 PRO A CA 1
ATOM 709 C C . PRO A 1 94 ? 15.261 5.659 -5.579 1.00 73.69 94 PRO A C 1
ATOM 711 O O . PRO A 1 94 ? 14.967 5.429 -4.405 1.00 73.69 94 PRO A O 1
ATOM 714 N N . ALA A 1 95 ? 16.492 5.465 -6.051 1.00 69.38 95 ALA A N 1
ATOM 715 C CA . ALA A 1 95 ? 17.614 5.047 -5.216 1.00 69.38 95 ALA A CA 1
ATOM 716 C C . ALA A 1 95 ? 18.235 6.245 -4.475 1.00 69.38 95 ALA A C 1
ATOM 718 O O . ALA A 1 95 ? 18.316 7.349 -5.013 1.00 69.38 95 ALA A O 1
ATOM 719 N N . GLY A 1 96 ? 18.700 6.021 -3.245 1.00 64.19 96 GLY A N 1
ATOM 720 C CA . GLY A 1 96 ? 19.501 6.995 -2.504 1.00 64.19 96 GLY A CA 1
ATOM 721 C C . GLY A 1 96 ? 20.974 6.899 -2.898 1.00 64.19 96 GLY A C 1
ATOM 722 O O . GLY A 1 96 ? 21.470 5.814 -3.192 1.00 64.19 96 GLY A O 1
ATOM 723 N N . GLU A 1 97 ? 21.694 8.023 -2.898 1.00 65.31 97 GLU A N 1
ATOM 724 C CA . GLU A 1 97 ? 23.125 8.030 -3.247 1.00 65.31 97 GLU A CA 1
ATOM 725 C C . GLU A 1 97 ? 24.017 7.454 -2.133 1.00 65.31 97 GLU A C 1
ATOM 727 O O . GLU A 1 97 ? 25.037 6.824 -2.415 1.00 65.31 97 GLU A O 1
ATOM 732 N N . SER A 1 98 ? 23.657 7.685 -0.866 1.00 63.03 98 SER A N 1
ATOM 733 C CA . SER A 1 98 ? 24.479 7.344 0.310 1.00 63.03 98 SER A CA 1
ATOM 734 C C . SER A 1 98 ? 23.680 6.909 1.546 1.00 63.03 98 SER A C 1
ATOM 736 O O . SER A 1 98 ? 24.265 6.652 2.597 1.00 63.03 98 SER A O 1
ATOM 738 N N . SER A 1 99 ? 22.357 6.800 1.431 1.00 65.69 99 SER A N 1
ATOM 739 C CA . SER A 1 99 ? 21.454 6.323 2.480 1.00 65.69 99 SER A CA 1
ATOM 740 C C . SER A 1 99 ? 20.450 5.336 1.892 1.00 65.69 99 SER A C 1
ATOM 742 O O . SER A 1 99 ? 20.232 5.324 0.682 1.00 65.69 99 SER A O 1
ATOM 744 N N . VAL A 1 100 ? 19.845 4.502 2.743 1.00 68.38 100 VAL A N 1
ATOM 745 C CA . VAL A 1 100 ? 18.677 3.698 2.364 1.00 68.38 100 VAL A CA 1
ATOM 746 C C . VAL A 1 100 ? 17.465 4.632 2.419 1.00 68.38 100 VAL A C 1
ATOM 748 O O . VAL A 1 100 ? 17.043 4.995 3.519 1.00 68.38 100 VAL A O 1
ATOM 751 N N . PRO A 1 101 ? 16.936 5.098 1.274 1.00 74.62 101 PRO A N 1
ATOM 752 C CA . PRO A 1 101 ? 15.789 5.994 1.279 1.00 74.62 101 PRO A CA 1
ATOM 753 C C . PRO A 1 101 ? 14.527 5.239 1.712 1.00 74.62 101 PRO A C 1
ATOM 755 O O . PRO A 1 101 ? 14.453 4.015 1.589 1.00 74.62 101 PRO A O 1
ATOM 758 N N . 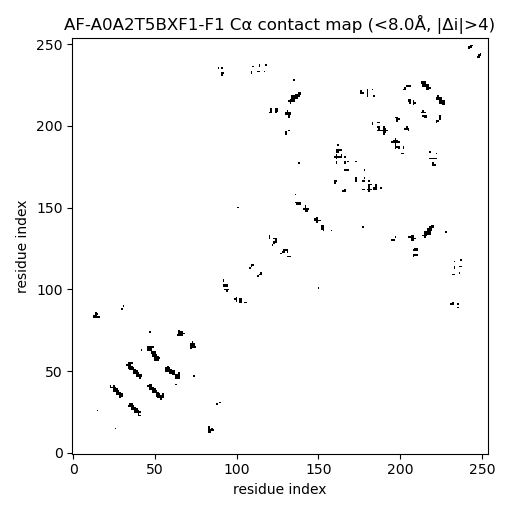LYS A 1 102 ? 13.489 5.976 2.127 1.00 78.31 102 LYS A N 1
ATOM 759 C CA . LYS A 1 102 ? 12.141 5.427 2.371 1.00 78.31 102 LYS A CA 1
ATOM 760 C C . LYS A 1 102 ? 11.675 4.508 1.231 1.00 78.31 102 LYS A C 1
ATOM 762 O O . LYS A 1 102 ? 11.099 3.454 1.463 1.00 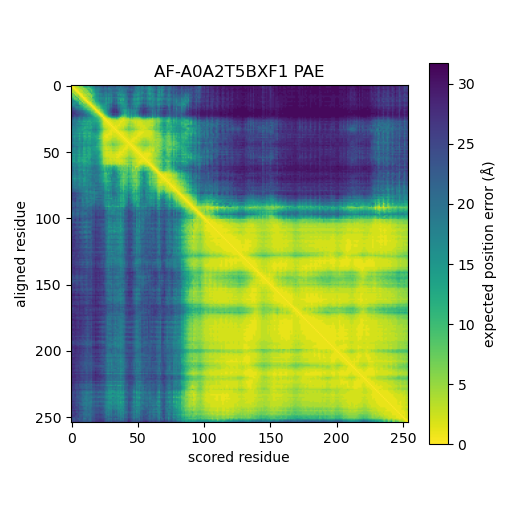78.31 102 LYS A O 1
ATOM 767 N N . THR A 1 103 ? 12.015 4.864 0.002 1.00 80.56 103 THR A N 1
ATOM 768 C CA . THR A 1 103 ? 11.633 4.153 -1.222 1.00 80.56 103 THR A CA 1
ATOM 769 C C . THR A 1 103 ? 12.221 2.744 -1.331 1.00 80.56 103 THR A C 1
ATOM 771 O O . THR A 1 103 ? 11.632 1.901 -1.999 1.00 80.56 103 THR A O 1
ATOM 774 N N . ALA A 1 104 ? 13.318 2.436 -0.631 1.00 81.94 104 ALA A N 1
ATOM 775 C CA . ALA A 1 104 ? 13.810 1.064 -0.505 1.00 81.94 104 ALA A CA 1
ATOM 776 C C . ALA A 1 104 ? 12.923 0.218 0.427 1.00 81.94 104 ALA A C 1
ATOM 778 O O . ALA A 1 104 ? 12.661 -0.948 0.133 1.00 81.94 104 ALA A O 1
ATOM 779 N N . TYR A 1 105 ? 12.419 0.808 1.517 1.00 83.12 105 TYR A N 1
ATOM 780 C CA . TYR A 1 105 ? 11.435 0.159 2.389 1.00 83.12 105 TYR A CA 1
ATOM 781 C C . TYR A 1 105 ? 10.094 -0.018 1.674 1.00 83.12 105 TYR A C 1
ATOM 783 O O . TYR A 1 105 ? 9.494 -1.084 1.778 1.00 83.12 105 TYR A O 1
ATOM 791 N N . ASP A 1 106 ? 9.666 0.980 0.896 1.00 87.19 106 ASP A N 1
ATOM 792 C CA . ASP A 1 106 ? 8.442 0.901 0.092 1.00 87.19 106 ASP A CA 1
ATOM 793 C C . ASP A 1 106 ? 8.539 -0.223 -0.953 1.00 87.19 106 ASP A C 1
ATOM 795 O O . ASP A 1 106 ? 7.622 -1.034 -1.063 1.00 87.19 106 ASP A O 1
ATOM 799 N N . LEU A 1 107 ? 9.676 -0.349 -1.653 1.00 88.44 107 LEU A N 1
ATOM 800 C CA . LEU A 1 107 ? 9.913 -1.464 -2.576 1.00 88.44 107 LEU A CA 1
ATOM 801 C C . LEU A 1 107 ? 9.856 -2.813 -1.858 1.00 88.44 107 LEU A C 1
ATOM 803 O O . LEU A 1 107 ? 9.232 -3.745 -2.360 1.00 88.44 107 LEU A O 1
ATOM 807 N N . MET A 1 108 ? 10.491 -2.932 -0.688 1.00 88.00 108 MET A N 1
ATOM 808 C CA . MET A 1 108 ? 10.450 -4.167 0.096 1.00 88.00 108 MET A CA 1
ATOM 809 C C . MET A 1 108 ? 9.016 -4.514 0.516 1.00 88.00 108 MET A C 1
ATOM 811 O O . MET A 1 108 ? 8.591 -5.651 0.323 1.00 88.00 108 MET A O 1
ATOM 815 N N . ARG A 1 109 ? 8.261 -3.544 1.050 1.00 91.12 109 ARG A N 1
ATOM 816 C CA . ARG A 1 109 ? 6.846 -3.696 1.425 1.00 91.12 109 ARG A CA 1
ATOM 817 C C . ARG A 1 109 ? 6.017 -4.183 0.237 1.00 91.12 109 ARG A C 1
ATOM 819 O O . ARG A 1 109 ? 5.255 -5.143 0.366 1.00 91.12 109 ARG A O 1
ATOM 826 N N . ASP A 1 110 ? 6.176 -3.540 -0.914 1.00 93.81 110 ASP A N 1
ATOM 827 C CA . ASP A 1 110 ? 5.375 -3.819 -2.103 1.00 93.81 110 ASP A CA 1
ATOM 828 C C . ASP A 1 110 ? 5.741 -5.158 -2.743 1.00 93.81 110 ASP A C 1
ATOM 830 O O . ASP A 1 110 ? 4.852 -5.939 -3.072 1.00 93.81 110 ASP A O 1
ATOM 834 N N . ALA A 1 111 ? 7.030 -5.475 -2.864 1.00 90.94 111 ALA A N 1
ATOM 835 C CA . ALA A 1 111 ? 7.480 -6.739 -3.441 1.00 90.94 111 ALA A CA 1
ATOM 836 C C . ALA A 1 111 ? 7.189 -7.945 -2.531 1.00 90.94 111 ALA A C 1
ATOM 838 O O . ALA A 1 111 ? 6.922 -9.036 -3.039 1.00 90.94 111 ALA A O 1
ATOM 839 N N . ALA A 1 112 ? 7.228 -7.764 -1.205 1.00 90.69 112 ALA A N 1
ATOM 840 C CA . ALA A 1 112 ? 6.966 -8.837 -0.247 1.00 90.69 112 ALA A CA 1
ATOM 841 C C . ALA A 1 112 ? 5.467 -9.085 -0.016 1.00 90.69 112 ALA A C 1
ATOM 843 O O . ALA A 1 112 ? 5.055 -10.240 0.077 1.00 90.69 112 ALA A O 1
ATOM 844 N N . PHE A 1 113 ? 4.652 -8.026 0.069 1.00 93.56 113 PHE A N 1
ATOM 845 C CA . PHE A 1 113 ? 3.237 -8.136 0.447 1.00 93.56 113 PHE A CA 1
ATOM 846 C C . PHE A 1 113 ? 2.302 -7.320 -0.447 1.00 93.56 113 PHE A C 1
ATOM 848 O O . PHE A 1 113 ? 1.292 -7.851 -0.906 1.00 93.56 113 PHE A O 1
ATOM 855 N N . GLY A 1 114 ? 2.620 -6.048 -0.707 1.00 94.94 114 GLY A N 1
ATOM 856 C CA . GLY A 1 114 ? 1.694 -5.113 -1.358 1.00 94.94 114 GLY A CA 1
ATOM 857 C C . GLY A 1 114 ? 1.199 -5.596 -2.723 1.00 94.94 114 GLY A C 1
ATOM 858 O O . GLY A 1 114 ? -0.005 -5.723 -2.939 1.00 94.94 114 GLY A O 1
ATOM 859 N N . TRP A 1 115 ? 2.120 -5.945 -3.625 1.00 96.44 115 TRP A N 1
ATOM 860 C CA . TRP A 1 115 ? 1.794 -6.411 -4.973 1.00 96.44 115 TRP A CA 1
ATOM 861 C C . TRP A 1 115 ? 1.041 -7.738 -4.972 1.00 96.44 115 TRP A C 1
ATOM 863 O O . TRP A 1 115 ? 0.085 -7.892 -5.730 1.00 96.44 115 TRP A O 1
ATOM 873 N N . GLN A 1 116 ? 1.436 -8.680 -4.112 1.00 95.50 116 GLN A N 1
ATOM 874 C CA . GLN A 1 116 ? 0.793 -9.993 -4.015 1.00 95.50 116 GLN A CA 1
ATOM 875 C C . GLN A 1 116 ? -0.676 -9.838 -3.599 1.00 95.50 116 GLN A C 1
ATOM 877 O O . GLN A 1 116 ? -1.572 -10.363 -4.259 1.00 95.50 116 GLN A O 1
ATOM 882 N N . THR A 1 117 ? -0.931 -9.059 -2.542 1.00 96.38 117 THR A N 1
ATOM 883 C CA . THR A 1 117 ? -2.283 -8.832 -2.015 1.00 96.38 117 THR A CA 1
ATOM 884 C C . THR A 1 117 ? -3.145 -8.035 -2.989 1.00 96.38 117 THR A C 1
ATOM 886 O O . THR A 1 117 ? -4.290 -8.410 -3.229 1.00 96.38 117 THR A O 1
ATOM 889 N N . TRP A 1 118 ? -2.604 -6.981 -3.607 1.00 97.50 118 TRP A N 1
ATOM 890 C CA . TRP A 1 118 ? -3.324 -6.204 -4.619 1.00 97.50 118 TR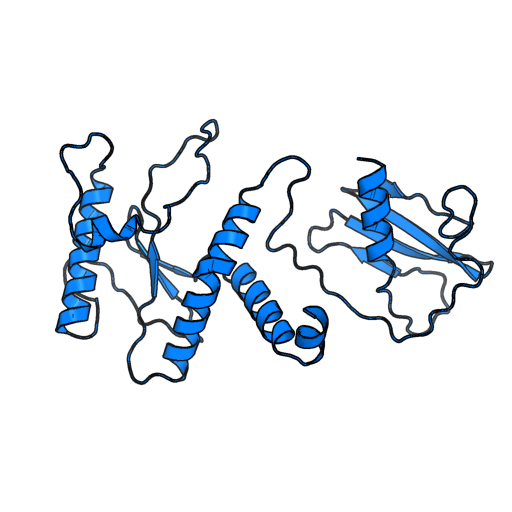P A CA 1
ATOM 891 C C . TRP A 1 118 ? -3.668 -7.041 -5.858 1.00 97.50 118 TRP A C 1
ATOM 893 O O . TRP A 1 118 ? -4.803 -7.004 -6.336 1.00 97.50 118 TRP A O 1
ATOM 903 N N . SER A 1 119 ? -2.724 -7.850 -6.347 1.00 96.44 119 SER A N 1
ATOM 904 C CA . SER A 1 119 ? -2.959 -8.766 -7.471 1.00 96.44 119 SER A CA 1
ATOM 905 C C . SER A 1 119 ? -4.029 -9.798 -7.128 1.00 96.44 119 SER A C 1
ATOM 907 O O . SER A 1 119 ? -4.906 -10.076 -7.943 1.00 96.44 119 SER A O 1
ATOM 909 N N . TRP A 1 120 ? -4.002 -10.335 -5.907 1.00 96.56 120 TRP A N 1
ATOM 910 C CA . TRP A 1 120 ? -5.022 -11.263 -5.435 1.00 96.56 120 TRP A CA 1
ATOM 911 C C . TRP A 1 120 ? -6.403 -10.615 -5.337 1.00 96.56 120 TRP A C 1
ATOM 913 O O . TRP A 1 120 ? -7.373 -11.206 -5.806 1.00 96.56 120 TRP A O 1
ATOM 923 N N . ALA A 1 121 ? -6.497 -9.399 -4.789 1.00 97.44 121 ALA A N 1
ATOM 924 C CA . ALA A 1 121 ? -7.751 -8.658 -4.692 1.00 97.44 121 ALA A CA 1
ATOM 925 C C . ALA A 1 121 ? -8.374 -8.424 -6.077 1.00 97.44 121 ALA A C 1
ATOM 927 O O . ALA A 1 121 ? -9.555 -8.710 -6.260 1.00 97.44 121 ALA A O 1
ATOM 928 N N . ARG A 1 122 ? -7.567 -8.005 -7.063 1.00 97.06 122 ARG A N 1
ATOM 929 C CA . ARG A 1 122 ? -7.991 -7.841 -8.466 1.00 97.06 122 ARG A CA 1
ATOM 930 C C . ARG A 1 122 ? -8.471 -9.144 -9.092 1.00 97.06 122 ARG A C 1
ATOM 932 O O . ARG A 1 122 ? -9.577 -9.207 -9.621 1.00 97.06 122 ARG A O 1
ATOM 939 N N . LEU A 1 123 ? -7.676 -10.208 -8.987 1.00 96.25 123 LEU A N 1
ATOM 940 C CA . LEU A 1 123 ? -8.045 -11.508 -9.551 1.00 96.25 123 LEU A CA 1
ATOM 941 C C . LEU A 1 123 ? -9.321 -12.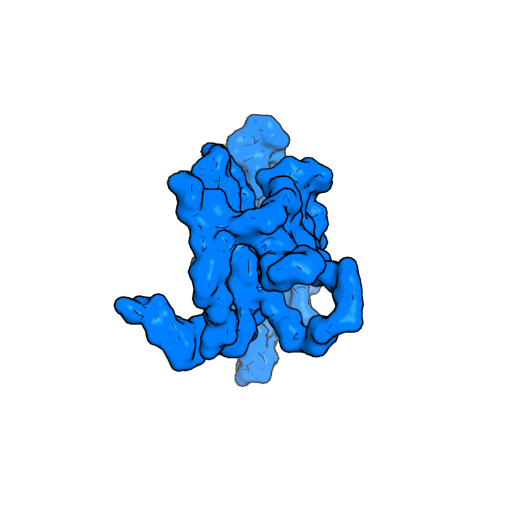062 -8.908 1.00 96.25 123 LEU A C 1
ATOM 943 O O . LEU A 1 123 ? -10.172 -12.610 -9.608 1.00 96.25 123 LEU A O 1
ATOM 947 N N . GLN A 1 124 ? -9.485 -11.906 -7.593 1.00 97.31 124 GLN A N 1
ATOM 948 C CA . GLN A 1 124 ? -10.700 -12.314 -6.891 1.00 97.31 124 GLN A CA 1
ATOM 949 C C . GLN A 1 124 ? -11.907 -11.451 -7.261 1.00 97.31 124 GLN A C 1
ATOM 951 O O . GLN A 1 124 ? -12.991 -12.005 -7.415 1.00 97.31 124 GLN A O 1
ATOM 956 N N . SER A 1 125 ? -11.747 -10.138 -7.458 1.00 97.06 125 SER A N 1
ATOM 957 C CA . SER A 1 125 ? -12.864 -9.290 -7.891 1.00 97.06 125 SER A CA 1
ATOM 958 C C . SER A 1 125 ? -13.317 -9.607 -9.317 1.00 97.06 125 SER A C 1
ATOM 960 O O . SER A 1 125 ? -14.503 -9.520 -9.611 1.00 97.06 125 SER A O 1
ATOM 962 N N . GLU A 1 126 ? -12.393 -10.011 -10.193 1.00 95.88 126 GLU A N 1
ATOM 963 C CA . GLU A 1 126 ? -12.684 -10.329 -11.598 1.00 95.88 126 GLU A CA 1
ATOM 964 C C . GLU A 1 126 ? -13.222 -11.756 -11.799 1.00 95.88 126 GLU A C 1
ATOM 966 O O . GLU A 1 126 ? -14.076 -11.992 -12.653 1.00 95.88 126 GLU A O 1
ATOM 971 N N . THR A 1 127 ? -12.702 -12.732 -11.048 1.00 96.38 127 THR A N 1
ATOM 972 C CA . THR A 1 127 ? -12.950 -14.167 -11.307 1.00 96.38 127 THR A CA 1
ATOM 973 C C . THR A 1 127 ? -13.679 -14.888 -10.178 1.00 96.38 127 THR A C 1
ATOM 975 O O . THR A 1 127 ? -14.195 -15.995 -10.370 1.00 96.38 127 THR A O 1
ATOM 978 N N . GLY A 1 128 ? -13.719 -14.282 -8.993 1.00 94.75 128 GLY A N 1
ATOM 979 C CA . GLY A 1 128 ? -14.389 -14.818 -7.822 1.00 94.75 128 GLY A CA 1
ATOM 980 C C . GLY A 1 128 ? -15.911 -14.723 -7.917 1.00 94.75 128 GLY A C 1
ATOM 981 O O . GLY A 1 128 ? -16.488 -14.131 -8.825 1.00 94.75 128 GLY A O 1
ATOM 982 N N . ARG A 1 129 ? -16.588 -15.348 -6.950 1.00 94.56 129 ARG A N 1
ATOM 983 C CA . ARG A 1 129 ? -18.060 -15.309 -6.821 1.00 94.56 129 ARG A CA 1
ATOM 984 C C . ARG A 1 129 ? -18.540 -14.481 -5.630 1.00 94.56 129 ARG A C 1
ATOM 986 O O . ARG A 1 129 ? -19.744 -14.332 -5.445 1.00 94.56 129 ARG A O 1
ATOM 993 N N . SER A 1 130 ? -17.608 -13.993 -4.818 1.00 94.31 130 SER A N 1
ATOM 994 C CA . SER A 1 130 ? -17.875 -13.259 -3.585 1.00 94.31 130 SER A CA 1
ATOM 995 C C . SER A 1 130 ? -17.357 -11.835 -3.711 1.00 94.31 130 SER A C 1
ATOM 997 O O . SER A 1 130 ? -16.389 -11.589 -4.429 1.00 94.31 130 SER A O 1
ATOM 999 N N . LYS A 1 131 ? -17.976 -10.908 -2.975 1.00 97.19 131 LYS A N 1
ATOM 1000 C CA . LYS A 1 131 ? -17.444 -9.552 -2.822 1.00 97.19 131 LYS A CA 1
ATOM 1001 C C . LYS A 1 131 ? -16.047 -9.613 -2.193 1.00 97.19 131 LYS A C 1
ATOM 1003 O O . LYS A 1 131 ? -15.818 -10.390 -1.266 1.00 97.19 131 LYS A O 1
ATOM 1008 N N . VAL A 1 132 ? -15.141 -8.773 -2.682 1.00 98.19 132 VAL A N 1
ATOM 1009 C CA . VAL A 1 132 ? -13.804 -8.575 -2.111 1.00 98.19 132 VAL A CA 1
ATOM 1010 C C . VAL A 1 132 ? -13.828 -7.297 -1.287 1.00 98.19 132 VAL A C 1
ATOM 1012 O O . VAL A 1 132 ? -14.363 -6.297 -1.746 1.00 98.19 132 VAL A O 1
ATOM 1015 N N . PHE A 1 133 ? -13.240 -7.304 -0.095 1.00 98.38 133 PHE A N 1
ATOM 1016 C CA . PHE A 1 133 ? -13.055 -6.108 0.726 1.00 98.38 133 PHE A CA 1
ATOM 1017 C C . PHE A 1 133 ? -11.567 -5.979 1.030 1.00 98.38 133 PHE A C 1
ATOM 1019 O O . PHE A 1 133 ? -10.961 -6.906 1.565 1.00 98.38 133 PHE A O 1
ATOM 1026 N N . TYR A 1 134 ? -10.967 -4.863 0.621 1.00 98.19 134 TYR A N 1
ATOM 1027 C CA . TYR A 1 134 ? -9.524 -4.647 0.700 1.00 98.19 134 TYR A CA 1
ATOM 1028 C C . TYR A 1 134 ? -9.214 -3.454 1.612 1.00 98.19 134 TYR A C 1
ATOM 1030 O O . TYR A 1 134 ? -9.884 -2.425 1.507 1.00 98.19 134 TYR A O 1
ATOM 1038 N N . TYR A 1 135 ? -8.251 -3.605 2.529 1.00 98.25 135 TYR A N 1
ATOM 1039 C CA . TYR A 1 135 ? -7.839 -2.562 3.471 1.00 98.25 135 TYR A CA 1
ATOM 1040 C C . TYR A 1 135 ? -6.353 -2.225 3.366 1.00 98.25 135 TYR A C 1
ATOM 1042 O O . TYR A 1 135 ? -5.541 -3.036 2.918 1.00 98.25 135 TYR A O 1
ATOM 1050 N N . TYR A 1 136 ? -6.016 -1.034 3.851 1.00 97.88 136 TYR A N 1
ATOM 1051 C CA . TYR A 1 136 ? -4.660 -0.590 4.139 1.00 97.88 136 TYR A CA 1
ATOM 1052 C C . TYR A 1 136 ? -4.593 -0.151 5.603 1.00 97.88 136 TYR A C 1
ATOM 1054 O O . TYR A 1 136 ? -5.259 0.806 5.989 1.00 97.88 136 TYR A O 1
ATOM 1062 N N . PHE A 1 137 ? -3.836 -0.877 6.425 1.00 98.12 137 PHE A N 1
ATOM 1063 C CA . PHE A 1 137 ? -3.659 -0.551 7.840 1.00 98.12 137 PHE A CA 1
ATOM 1064 C C . PHE A 1 137 ? -2.430 0.333 8.025 1.00 98.12 137 PHE A C 1
ATOM 1066 O O . PHE A 1 137 ? -1.341 -0.037 7.583 1.00 98.12 137 PHE A O 1
ATOM 1073 N N . ASP A 1 138 ? -2.616 1.479 8.676 1.00 95.69 138 ASP A N 1
ATOM 1074 C CA . ASP A 1 138 ? -1.539 2.427 8.951 1.00 95.69 138 ASP A CA 1
ATOM 1075 C C . ASP A 1 138 ? -1.839 3.265 10.201 1.00 95.69 138 ASP A C 1
ATOM 1077 O O . ASP A 1 138 ? -2.015 4.481 10.148 1.00 95.69 138 ASP A O 1
ATOM 1081 N N . GLN A 1 139 ? -1.962 2.585 11.340 1.00 95.94 139 GLN A N 1
ATOM 1082 C CA . GLN A 1 139 ? -2.134 3.212 12.644 1.00 95.94 139 GLN A CA 1
ATOM 1083 C C . GLN A 1 139 ? -0.783 3.320 13.359 1.00 95.94 139 GLN A C 1
ATOM 1085 O O . GLN A 1 139 ? -0.235 2.338 13.862 1.00 95.94 139 GLN A O 1
ATOM 1090 N N . HIS A 1 140 ? -0.250 4.533 13.439 1.00 93.12 140 HIS A N 1
ATOM 1091 C CA . HIS A 1 140 ? 0.986 4.829 14.155 1.00 93.12 140 HIS A CA 1
ATOM 1092 C C . HIS A 1 140 ? 0.997 6.293 14.629 1.00 93.12 140 HIS A C 1
ATOM 1094 O O . HIS A 1 140 ? 0.233 7.112 14.115 1.00 93.12 140 HIS A O 1
ATOM 1100 N N . PRO A 1 141 ? 1.868 6.665 15.585 1.00 88.75 141 PRO A N 1
ATOM 1101 C CA . PRO A 1 141 ? 2.077 8.065 15.938 1.00 88.75 141 PRO A CA 1
ATOM 1102 C C . PRO A 1 141 ? 2.672 8.866 14.776 1.00 88.75 141 PRO A C 1
ATOM 1104 O O . PRO A 1 141 ? 3.539 8.368 14.053 1.00 88.75 141 PRO A O 1
ATOM 1107 N N . ASP A 1 142 ? 2.306 10.141 14.668 1.00 87.88 142 ASP A N 1
ATOM 1108 C CA . ASP A 1 142 ? 3.001 11.076 13.784 1.00 87.88 142 ASP A CA 1
ATOM 1109 C C . ASP A 1 142 ? 4.393 11.385 14.346 1.00 87.88 142 ASP A C 1
ATOM 1111 O O . ASP A 1 142 ? 4.565 12.140 15.309 1.00 87.88 142 ASP A O 1
ATOM 1115 N N . TYR A 1 143 ? 5.416 10.775 13.752 1.00 88.31 143 TYR A N 1
ATOM 1116 C CA . TYR A 1 143 ? 6.796 11.010 14.152 1.00 88.31 143 TYR A CA 1
ATOM 1117 C C . TYR A 1 143 ? 7.281 12.390 13.662 1.00 88.31 143 TYR A C 1
ATOM 1119 O O . TYR A 1 143 ? 7.089 12.716 12.491 1.00 88.31 143 TYR A O 1
ATOM 1127 N N . PRO A 1 144 ? 7.951 13.199 14.508 1.00 90.62 144 PRO A N 1
ATOM 1128 C CA . PRO A 1 144 ? 8.569 14.465 14.096 1.00 90.62 144 PRO A CA 1
ATOM 1129 C C . PRO A 1 144 ? 9.647 14.291 13.019 1.00 90.62 144 PRO A C 1
ATOM 1131 O O . PRO A 1 144 ? 10.279 13.242 12.952 1.00 90.62 144 PRO A O 1
ATOM 1134 N N . GLN A 1 145 ? 9.916 15.329 12.218 1.00 89.25 145 GLN A N 1
ATOM 1135 C CA . GLN A 1 145 ? 10.874 15.266 11.099 1.00 89.25 145 GLN A CA 1
ATOM 1136 C C . GLN A 1 145 ? 12.322 14.952 11.508 1.00 89.25 145 GLN A C 1
ATOM 1138 O O . GLN A 1 145 ? 13.080 14.382 10.726 1.00 89.25 145 GLN A O 1
ATOM 1143 N N . ASP A 1 146 ? 12.709 15.317 12.726 1.00 91.00 146 ASP A N 1
ATOM 1144 C CA . ASP A 1 146 ? 14.014 15.029 13.320 1.00 91.00 146 ASP A CA 1
ATOM 1145 C C . ASP A 1 146 ? 14.084 13.648 14.001 1.00 91.00 146 ASP A C 1
ATOM 1147 O O . ASP A 1 146 ? 15.155 13.234 14.450 1.00 91.00 146 ASP A O 1
ATOM 1151 N N . SER A 1 147 ? 12.973 12.907 14.048 1.00 89.75 147 SER A N 1
ATOM 1152 C CA . SER A 1 147 ? 12.932 11.542 14.570 1.00 89.75 147 SER A CA 1
ATOM 1153 C C . SER A 1 147 ? 13.578 10.550 13.596 1.00 89.75 147 SER A C 1
ATOM 1155 O O . SER A 1 147 ? 13.306 10.603 12.394 1.00 89.75 147 SER A O 1
ATOM 1157 N N . PRO A 1 148 ? 14.330 9.543 14.084 1.00 84.31 148 PRO A N 1
ATOM 1158 C CA . PRO A 1 148 ? 14.765 8.424 13.245 1.00 84.31 148 PRO A CA 1
ATOM 1159 C C . PRO A 1 148 ? 13.593 7.597 12.682 1.00 84.31 148 PRO A C 1
ATOM 1161 O O . PRO A 1 148 ? 13.788 6.848 11.729 1.00 84.31 148 PRO A O 1
ATOM 1164 N N . MET A 1 149 ? 12.394 7.744 13.257 1.00 83.56 149 MET A N 1
ATOM 1165 C CA . MET A 1 149 ? 11.155 7.099 12.812 1.00 83.56 149 MET A CA 1
ATOM 1166 C C . MET A 1 149 ? 10.336 7.977 11.853 1.00 83.56 149 MET A C 1
ATOM 1168 O O . MET A 1 149 ? 9.244 7.588 11.448 1.00 83.56 149 MET A O 1
ATOM 1172 N N . TYR A 1 150 ? 10.816 9.172 11.486 1.00 85.69 150 TYR A N 1
ATOM 1173 C CA . TYR A 1 150 ? 10.098 10.033 10.548 1.00 85.69 150 TYR A CA 1
ATOM 1174 C C . TYR A 1 150 ? 9.810 9.304 9.229 1.00 85.69 150 TYR A C 1
ATOM 1176 O O . TYR A 1 150 ? 10.716 8.773 8.584 1.00 85.69 150 TYR A O 1
ATOM 1184 N N . GLY A 1 151 ? 8.540 9.294 8.820 1.00 82.69 151 GLY A N 1
ATOM 1185 C CA . GLY A 1 151 ? 8.091 8.629 7.596 1.00 82.69 151 GLY A CA 1
ATOM 1186 C C . GLY A 1 151 ? 7.984 7.103 7.686 1.00 82.69 151 GLY A C 1
ATOM 1187 O O . GLY A 1 151 ? 7.753 6.470 6.653 1.00 82.69 151 GLY A O 1
ATOM 1188 N N . TYR A 1 152 ? 8.149 6.515 8.874 1.00 85.38 152 TYR A N 1
ATOM 1189 C CA . TYR A 1 152 ? 7.808 5.116 9.121 1.00 85.38 152 TYR A CA 1
ATOM 1190 C C . TYR A 1 152 ? 6.294 4.995 9.278 1.00 85.38 152 TYR A C 1
ATOM 1192 O O . TYR A 1 152 ? 5.689 5.795 9.989 1.00 85.38 152 TYR A O 1
ATOM 1200 N N . GLY A 1 153 ? 5.719 3.992 8.616 1.00 90.06 153 GLY A N 1
ATOM 1201 C CA . GLY A 1 153 ? 4.339 3.565 8.832 1.00 90.06 153 GLY A CA 1
ATOM 1202 C C . GLY A 1 153 ? 4.262 2.378 9.790 1.00 90.06 153 GLY A C 1
ATOM 1203 O O . GLY A 1 153 ? 5.232 2.039 10.477 1.00 90.06 153 GLY A O 1
ATOM 1204 N N . SER A 1 154 ? 3.120 1.702 9.784 1.00 93.62 154 SER A N 1
ATOM 1205 C CA . SER A 1 154 ? 2.886 0.532 10.640 1.00 93.62 154 SER A CA 1
ATOM 1206 C C . SER A 1 154 ? 3.731 -0.689 10.227 1.00 93.62 154 SER A C 1
ATOM 1208 O O . SER A 1 154 ? 3.683 -1.102 9.062 1.00 93.62 154 SER A O 1
ATOM 1210 N N . PRO A 1 155 ? 4.511 -1.316 11.133 1.00 91.69 155 PRO A N 1
ATOM 1211 C CA . PRO A 1 155 ? 5.204 -2.573 10.858 1.00 91.69 155 PRO A CA 1
ATOM 1212 C C . PRO A 1 155 ? 4.265 -3.755 10.580 1.00 91.69 155 PRO A C 1
ATOM 1214 O O . PRO A 1 155 ? 3.117 -3.817 11.019 1.00 91.69 155 PRO A O 1
ATOM 1217 N N . HIS A 1 156 ? 4.813 -4.757 9.889 1.00 94.88 156 HIS A N 1
ATOM 1218 C CA . HIS A 1 156 ? 4.116 -6.005 9.588 1.00 94.88 156 HIS A CA 1
ATOM 1219 C C . HIS A 1 156 ? 3.600 -6.704 10.856 1.00 94.88 156 HIS A C 1
ATOM 1221 O O . HIS A 1 156 ? 4.363 -6.950 11.791 1.00 94.88 156 HIS A O 1
ATOM 1227 N N . GLY A 1 157 ? 2.314 -7.067 10.841 1.00 94.94 157 GLY A N 1
ATOM 1228 C CA . GLY A 1 157 ? 1.645 -7.809 11.909 1.00 94.94 157 GLY A CA 1
ATOM 1229 C C . GLY A 1 157 ? 1.140 -6.953 13.072 1.00 94.94 157 GLY A C 1
ATOM 1230 O O . GLY A 1 157 ? 0.556 -7.506 14.002 1.00 94.94 157 GLY A O 1
ATOM 1231 N N . GLN A 1 158 ? 1.337 -5.629 13.045 1.00 95.81 158 GLN A N 1
ATOM 1232 C CA . GLN A 1 158 ? 0.803 -4.742 14.083 1.00 95.81 158 GLN A CA 1
ATOM 1233 C C . GLN A 1 158 ? -0.731 -4.797 14.156 1.00 95.81 158 GLN A C 1
ATOM 1235 O O . GLN A 1 158 ? -1.287 -4.816 15.252 1.00 95.81 158 GLN A O 1
ATOM 1240 N N . ASP A 1 159 ? -1.401 -4.884 13.006 1.00 97.44 159 ASP A N 1
ATOM 1241 C CA . ASP A 1 159 ? -2.860 -4.939 12.864 1.00 97.44 159 ASP A CA 1
ATOM 1242 C C . ASP A 1 159 ? -3.505 -6.105 13.628 1.00 97.44 159 ASP A C 1
ATOM 1244 O O . ASP A 1 159 ? -4.640 -5.994 14.090 1.00 97.44 159 ASP A O 1
ATOM 1248 N N . VAL A 1 160 ? -2.770 -7.198 13.847 1.00 97.81 160 VAL A N 1
ATOM 1249 C CA . VAL A 1 160 ? -3.249 -8.381 14.575 1.00 97.81 160 VAL A CA 1
ATOM 1250 C C . VAL A 1 160 ? -3.758 -8.015 15.973 1.00 97.81 160 VAL A C 1
ATOM 1252 O O . VAL A 1 160 ? -4.847 -8.440 16.355 1.00 97.81 160 VAL A O 1
ATOM 1255 N N . ALA A 1 161 ? -3.026 -7.197 16.734 1.00 96.94 161 ALA A N 1
ATOM 1256 C CA . ALA A 1 161 ? -3.456 -6.813 18.081 1.00 96.94 161 ALA A CA 1
ATOM 1257 C C . ALA A 1 161 ? -4.765 -6.003 18.069 1.00 96.94 161 ALA A C 1
ATOM 1259 O O . ALA A 1 161 ? -5.584 -6.152 18.975 1.00 96.94 161 ALA A O 1
ATOM 1260 N N . TYR A 1 162 ? -4.989 -5.208 17.019 1.00 98.06 162 TYR A N 1
ATOM 1261 C CA . TYR A 1 162 ? -6.194 -4.399 16.840 1.00 98.06 162 TYR A CA 1
ATOM 1262 C C . TYR A 1 162 ? -7.394 -5.260 16.445 1.00 98.06 162 TYR A C 1
ATOM 1264 O O . TYR A 1 162 ? -8.466 -5.101 17.024 1.00 98.06 162 TYR A O 1
ATOM 1272 N N . VAL A 1 163 ? -7.207 -6.216 15.524 1.00 97.94 163 VAL A N 1
ATOM 1273 C CA . VAL A 1 163 ? -8.248 -7.182 15.121 1.00 97.94 163 VAL A CA 1
ATOM 1274 C C . VAL A 1 163 ? -8.743 -7.996 16.315 1.00 97.94 163 VAL A C 1
ATOM 1276 O O . VAL A 1 163 ? -9.942 -8.224 16.458 1.00 97.94 163 VAL A O 1
ATOM 1279 N N . PHE A 1 164 ? -7.825 -8.443 17.173 1.00 97.50 164 PHE A N 1
ATOM 1280 C CA . PHE A 1 164 ? -8.152 -9.259 18.344 1.00 97.50 164 PHE A CA 1
ATOM 1281 C C . PHE A 1 164 ? -8.524 -8.442 19.588 1.00 97.50 164 PHE A C 1
ATOM 1283 O O . PHE A 1 164 ? -8.757 -9.041 20.637 1.00 97.50 164 PHE A O 1
ATOM 1290 N N . GLN A 1 165 ? -8.576 -7.108 19.484 1.00 96.06 165 GLN A N 1
ATOM 1291 C CA . GLN A 1 165 ? -8.842 -6.198 20.604 1.00 96.06 165 GLN A CA 1
ATOM 1292 C C . GLN A 1 165 ? -7.953 -6.481 21.826 1.00 96.06 165 GLN A C 1
ATOM 1294 O O . GLN A 1 165 ? -8.392 -6.464 22.974 1.00 96.06 165 GLN A O 1
ATOM 1299 N N . TYR A 1 166 ? -6.678 -6.773 21.565 1.00 96.00 166 TYR A N 1
ATOM 1300 C CA . TYR A 1 166 ? -5.683 -7.155 22.567 1.00 96.00 166 TYR A CA 1
ATOM 1301 C C . TYR A 1 166 ? -4.686 -6.018 22.847 1.00 96.00 166 TYR A C 1
ATOM 1303 O O . TYR A 1 166 ? -3.512 -6.244 23.140 1.00 96.00 166 TYR A O 1
ATOM 1311 N N . LEU A 1 167 ? -5.139 -4.771 22.721 1.00 94.31 167 LEU A N 1
ATOM 1312 C CA . LEU A 1 167 ? -4.341 -3.600 23.068 1.00 94.31 167 LEU A CA 1
ATOM 1313 C C . LEU A 1 167 ? -4.327 -3.403 24.587 1.00 94.31 167 LEU A C 1
ATOM 1315 O O . LEU A 1 167 ? -5.364 -3.471 25.248 1.00 94.31 167 LEU A O 1
ATOM 1319 N N . ASP A 1 168 ? -3.150 -3.130 25.147 1.00 90.50 168 ASP A N 1
ATOM 1320 C CA . ASP A 1 168 ? -3.015 -2.786 26.561 1.00 90.50 168 ASP A CA 1
ATOM 1321 C C . ASP A 1 168 ? -3.359 -1.309 26.776 1.00 90.50 168 ASP A C 1
ATOM 1323 O O . ASP A 1 168 ? -2.513 -0.436 26.612 1.00 90.50 168 ASP A O 1
ATOM 1327 N N . ALA A 1 169 ? -4.593 -1.025 27.194 1.00 86.31 169 ALA A N 1
ATOM 1328 C CA . ALA A 1 169 ? -5.038 0.338 27.488 1.00 86.31 169 ALA A CA 1
ATOM 1329 C C . ALA A 1 169 ? -4.273 1.011 28.650 1.00 86.31 169 ALA A C 1
ATOM 1331 O O . ALA A 1 169 ? -4.402 2.217 28.848 1.00 86.31 169 ALA A O 1
ATOM 1332 N N . SER A 1 170 ? -3.494 0.257 29.438 1.00 88.44 170 SER A N 1
ATOM 1333 C CA . SER A 1 170 ? -2.620 0.823 30.473 1.00 88.44 170 SER A CA 1
ATOM 1334 C C . SER A 1 170 ? -1.241 1.224 29.945 1.00 88.44 170 SER A C 1
ATOM 1336 O O . SER A 1 170 ? -0.500 1.929 30.637 1.00 88.44 170 SER A O 1
ATOM 1338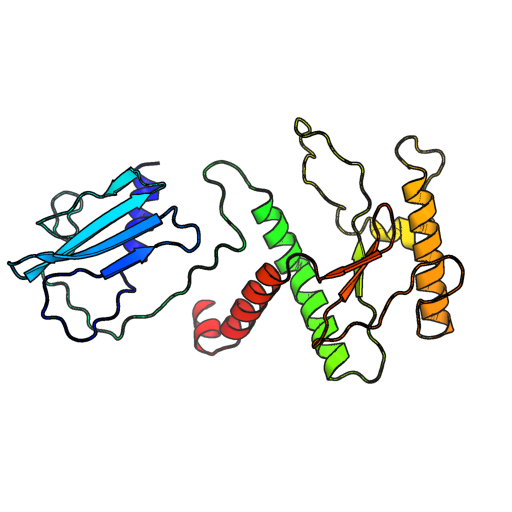 N N . ASN A 1 171 ? -0.896 0.817 28.719 1.00 91.06 171 ASN A N 1
ATOM 1339 C CA . ASN A 1 171 ? 0.331 1.235 28.067 1.00 91.06 171 ASN A CA 1
ATOM 1340 C C . ASN A 1 171 ? 0.230 2.726 27.700 1.00 91.06 171 ASN A C 1
ATOM 1342 O O . ASN A 1 171 ? -0.628 3.098 26.900 1.00 91.06 171 ASN A O 1
ATOM 1346 N N . PRO A 1 172 ? 1.128 3.595 28.200 1.00 88.44 172 PRO A N 1
ATOM 1347 C CA . PRO A 1 172 ? 1.101 5.024 27.881 1.00 88.44 172 PRO A CA 1
ATOM 1348 C C . PRO A 1 172 ? 1.345 5.340 26.396 1.00 88.44 172 PRO A C 1
ATOM 1350 O O . PRO A 1 172 ? 1.196 6.490 25.992 1.00 88.44 172 PRO A O 1
ATOM 1353 N N . GLN A 1 173 ? 1.764 4.357 25.594 1.00 88.19 173 GLN A N 1
ATOM 1354 C CA . GLN A 1 173 ? 1.925 4.496 24.147 1.00 88.19 173 GLN A CA 1
ATOM 1355 C C . GLN A 1 173 ? 0.648 4.182 23.360 1.00 88.19 173 GLN A C 1
ATOM 1357 O O . GLN A 1 173 ? 0.603 4.505 22.178 1.00 88.19 173 GLN A O 1
ATOM 1362 N N . THR A 1 174 ? -0.357 3.564 23.985 1.00 93.88 174 THR A N 1
ATOM 1363 C CA . THR A 1 174 ? -1.654 3.300 23.357 1.00 93.88 174 THR A CA 1
ATOM 1364 C C . THR A 1 174 ? -2.489 4.574 23.394 1.00 93.88 174 THR A C 1
ATOM 1366 O O . THR A 1 174 ? -2.821 5.082 24.466 1.00 93.88 174 THR A O 1
ATOM 1369 N N . SER A 1 175 ? -2.798 5.118 22.220 1.00 94.19 175 SER A N 1
ATOM 1370 C CA . SER A 1 175 ? -3.624 6.314 22.084 1.00 94.19 175 SER A CA 1
ATOM 1371 C C . SER A 1 175 ? -5.118 5.986 22.166 1.00 94.19 175 SER A C 1
ATOM 1373 O O . SER A 1 175 ? -5.544 4.839 22.046 1.00 94.19 175 SER A O 1
ATOM 1375 N N . GLU A 1 176 ? -5.946 7.019 22.316 1.00 93.94 176 GLU A N 1
ATOM 1376 C CA . GLU A 1 176 ? -7.400 6.884 22.160 1.00 93.94 176 GLU A CA 1
ATOM 1377 C C . GLU A 1 176 ? -7.765 6.391 20.751 1.00 93.94 176 GLU A C 1
ATOM 1379 O O . GLU A 1 176 ? -8.557 5.462 20.614 1.00 93.94 176 GLU A O 1
ATOM 1384 N N . SER A 1 177 ? -7.094 6.911 19.714 1.00 95.56 177 SER A N 1
ATOM 1385 C CA . SER A 1 177 ? -7.311 6.464 18.334 1.00 95.56 177 SER A CA 1
ATOM 1386 C C . SER A 1 177 ? -6.936 4.997 18.108 1.00 95.56 177 SER A C 1
ATOM 1388 O O . SER A 1 177 ? -7.551 4.348 17.266 1.00 95.56 177 SER A O 1
ATOM 1390 N N . ASP A 1 178 ? -5.984 4.441 18.869 1.00 97.06 178 ASP A N 1
ATOM 1391 C CA . ASP A 1 178 ? -5.671 3.011 18.811 1.00 97.06 178 ASP A CA 1
ATOM 1392 C C . ASP A 1 178 ? -6.851 2.152 19.285 1.00 97.06 178 ASP A C 1
ATOM 1394 O O . ASP A 1 178 ? -7.167 1.120 18.688 1.00 97.06 178 ASP A O 1
ATOM 1398 N N . LEU A 1 179 ? -7.520 2.585 20.354 1.00 96.19 179 LEU A N 1
ATOM 1399 C CA . LEU A 1 179 ? -8.689 1.894 20.893 1.00 96.19 179 LEU A CA 1
ATOM 1400 C C . LEU A 1 179 ? -9.889 2.031 19.947 1.00 96.19 179 LEU A C 1
ATOM 1402 O O . LEU A 1 179 ? -10.572 1.044 19.681 1.00 96.19 179 LEU A O 1
ATOM 1406 N N . GLU A 1 180 ? -10.107 3.222 19.386 1.00 95.75 180 GLU A N 1
ATOM 1407 C CA . GLU A 1 180 ? -11.185 3.478 18.423 1.00 95.75 180 GLU A CA 1
ATOM 1408 C C . GLU A 1 180 ? -11.025 2.650 17.141 1.00 95.75 180 GLU A C 1
ATOM 1410 O O . GLU A 1 180 ? -11.984 2.021 16.684 1.00 95.75 180 GLU A O 1
ATOM 1415 N N . ILE A 1 181 ? -9.813 2.586 16.571 1.00 97.56 181 ILE A N 1
ATOM 1416 C CA . ILE A 1 181 ? -9.580 1.780 15.368 1.00 97.56 181 ILE A CA 1
ATOM 1417 C C . ILE A 1 181 ? -9.662 0.281 15.670 1.00 97.56 181 ILE A C 1
ATOM 1419 O O . ILE A 1 181 ? -10.187 -0.471 14.849 1.00 97.56 181 ILE A O 1
ATOM 1423 N N . SER A 1 182 ? -9.236 -0.166 16.857 1.00 97.69 182 SER A N 1
ATOM 1424 C CA . SER A 1 182 ? -9.414 -1.559 17.289 1.00 97.69 182 SER A CA 1
ATOM 1425 C C . SER A 1 182 ? -10.892 -1.942 17.412 1.00 97.69 182 SER A C 1
ATOM 1427 O O . SER A 1 182 ? -11.281 -3.037 16.999 1.00 97.69 182 SER A O 1
ATOM 1429 N N . GLU A 1 183 ? -11.741 -1.037 17.902 1.00 97.00 183 GLU A N 1
ATOM 1430 C CA . GLU A 1 183 ? -13.189 -1.257 17.968 1.00 97.00 183 GLU A CA 1
ATOM 1431 C C . GLU A 1 183 ? -13.827 -1.315 16.572 1.00 97.00 183 GLU A C 1
ATOM 1433 O O . GLU A 1 183 ? -14.598 -2.233 16.267 1.00 97.00 183 GLU A O 1
ATOM 1438 N N . ALA A 1 184 ? -13.445 -0.398 15.676 1.00 97.81 184 ALA A N 1
ATOM 1439 C CA . ALA A 1 184 ? -13.903 -0.416 14.288 1.00 97.81 184 ALA A CA 1
ATOM 1440 C C . ALA A 1 184 ? -13.486 -1.710 13.565 1.00 97.81 184 ALA A C 1
ATOM 1442 O O . ALA A 1 184 ? -14.304 -2.342 12.893 1.00 97.81 184 ALA A O 1
ATOM 1443 N N . MET A 1 185 ? -12.237 -2.156 13.742 1.00 98.56 185 MET A N 1
ATOM 1444 C CA . MET A 1 185 ? -11.749 -3.426 13.197 1.00 98.56 185 MET A CA 1
ATOM 1445 C C . MET A 1 185 ? -12.510 -4.621 13.783 1.00 98.56 185 MET A C 1
ATOM 1447 O O . MET A 1 185 ? -12.948 -5.488 13.030 1.00 98.56 185 MET A O 1
ATOM 1451 N N . GLY A 1 186 ? -12.765 -4.650 15.093 1.00 98.00 186 GLY A N 1
ATOM 1452 C CA . GLY A 1 186 ? -13.607 -5.680 15.710 1.00 98.00 186 GLY A CA 1
ATOM 1453 C C . GLY A 1 186 ? -15.000 -5.756 15.071 1.00 98.00 186 GLY A C 1
ATOM 1454 O O . GLY A 1 186 ? -15.484 -6.841 14.726 1.00 98.00 186 GLY A O 1
ATOM 1455 N N . THR A 1 187 ? -15.619 -4.602 14.817 1.00 98.12 187 THR A N 1
ATOM 1456 C CA . THR A 1 187 ? -16.917 -4.513 14.133 1.00 98.12 187 THR A CA 1
ATOM 1457 C C . THR A 1 187 ? -16.843 -5.054 12.704 1.00 98.12 187 THR A C 1
ATOM 1459 O O . THR A 1 187 ? -17.590 -5.975 12.364 1.00 98.12 187 THR A O 1
ATOM 1462 N N . TYR A 1 188 ? -15.908 -4.565 11.883 1.00 98.62 188 TYR A N 1
ATOM 1463 C CA . TYR A 1 188 ? -15.762 -5.015 10.495 1.00 98.62 188 TYR A CA 1
ATOM 1464 C C . TYR A 1 188 ? -15.489 -6.523 10.390 1.00 98.62 188 TYR A C 1
ATOM 1466 O O . TYR A 1 188 ? -16.146 -7.223 9.616 1.00 98.62 188 TYR A O 1
ATOM 1474 N N . TRP A 1 189 ? -14.554 -7.054 11.188 1.00 98.62 189 TRP A N 1
ATOM 1475 C CA . TRP A 1 189 ? -14.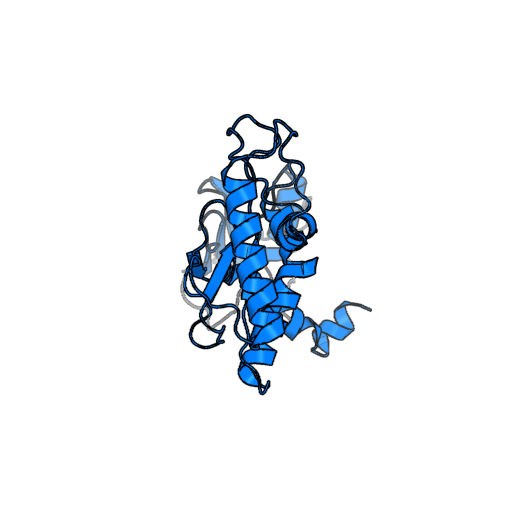181 -8.471 11.137 1.00 98.62 189 TRP A CA 1
ATOM 1476 C C . TRP A 1 189 ? -15.321 -9.376 11.603 1.00 98.62 18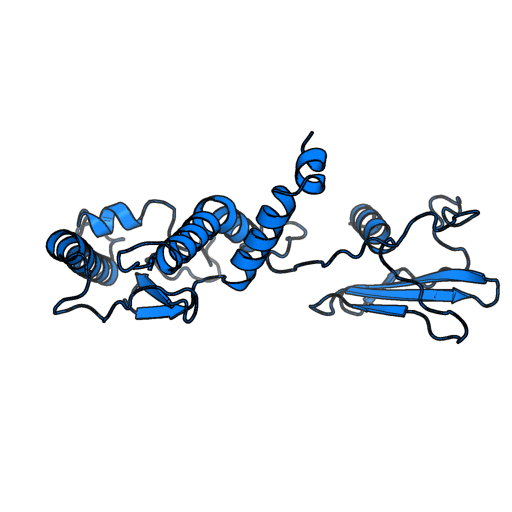9 TRP A C 1
ATOM 1478 O O . TRP A 1 189 ? -15.588 -10.407 10.977 1.00 98.62 189 TRP A O 1
ATOM 1488 N N . THR A 1 190 ? -16.027 -9.006 12.676 1.00 98.50 190 THR A N 1
ATOM 1489 C CA . THR A 1 190 ? -17.142 -9.823 13.172 1.00 98.50 190 THR A CA 1
ATOM 1490 C C . THR A 1 190 ? -18.361 -9.766 12.255 1.00 98.50 190 THR A C 1
ATOM 1492 O O . THR A 1 190 ? -19.030 -10.788 12.097 1.00 98.50 190 THR A O 1
ATOM 1495 N N . ASN A 1 191 ? -18.642 -8.634 11.605 1.00 98.69 191 ASN A N 1
ATOM 1496 C CA . ASN A 1 191 ? -19.695 -8.542 10.591 1.00 98.69 191 ASN A CA 1
ATOM 1497 C C . ASN A 1 191 ? -19.351 -9.360 9.348 1.00 98.69 191 ASN A C 1
ATOM 1499 O O . ASN A 1 191 ? -20.177 -10.156 8.902 1.00 98.69 191 ASN A O 1
ATOM 1503 N N . PHE A 1 192 ? -18.111 -9.273 8.858 1.00 98.56 192 PHE A N 1
ATOM 1504 C CA . PHE A 1 192 ? -17.672 -10.091 7.732 1.00 98.56 192 PHE A CA 1
ATOM 1505 C C . PHE A 1 192 ? -17.801 -11.588 8.040 1.00 98.56 192 PHE A C 1
ATOM 1507 O O . PHE A 1 192 ? -18.325 -12.344 7.224 1.00 98.56 192 PHE A O 1
ATOM 1514 N N . ALA A 1 193 ? -17.419 -12.020 9.247 1.00 98.38 193 ALA A N 1
ATOM 1515 C CA . ALA A 1 193 ? -17.574 -13.409 9.674 1.00 98.38 193 ALA A CA 1
ATOM 1516 C C . ALA A 1 193 ? -19.044 -13.869 9.749 1.00 98.38 193 ALA A C 1
ATOM 1518 O O . ALA A 1 193 ? -19.341 -15.022 9.440 1.00 98.38 193 ALA A O 1
ATOM 1519 N N . LYS A 1 194 ? -19.970 -12.988 10.155 1.00 98.31 194 LYS A N 1
ATOM 1520 C CA . LYS A 1 194 ? -21.405 -13.303 10.274 1.00 98.31 194 LYS A CA 1
ATOM 1521 C C . LYS A 1 194 ? -22.138 -13.263 8.931 1.00 98.31 194 LYS A C 1
ATOM 1523 O O . LYS A 1 194 ? -23.045 -14.065 8.716 1.00 98.31 194 LYS A O 1
ATOM 1528 N N . TYR A 1 195 ? -21.784 -12.316 8.063 1.00 97.56 195 TYR A N 1
ATOM 1529 C CA . TYR A 1 195 ? -22.626 -11.902 6.935 1.00 97.56 195 TYR A CA 1
ATOM 1530 C C . TYR A 1 195 ? -21.918 -11.927 5.576 1.00 97.56 195 TYR A C 1
ATOM 1532 O O . TYR A 1 195 ? -22.578 -11.790 4.549 1.00 97.56 195 TYR A O 1
ATOM 1540 N N . GLY A 1 196 ? -20.592 -12.092 5.541 1.00 97.38 196 GLY A N 1
ATOM 1541 C CA . GLY A 1 196 ? -19.794 -11.935 4.320 1.00 97.38 196 GLY A CA 1
ATOM 1542 C C . GLY A 1 196 ? -19.698 -10.486 3.826 1.00 97.38 196 GLY A C 1
ATOM 1543 O O . GLY A 1 196 ? -19.289 -10.255 2.690 1.00 97.38 196 GLY A O 1
ATOM 1544 N N . ASP A 1 197 ? -20.085 -9.522 4.662 1.00 98.00 197 ASP A N 1
ATOM 1545 C CA . ASP A 1 197 ? -20.057 -8.083 4.407 1.00 98.00 197 ASP A CA 1
ATOM 1546 C C . ASP A 1 197 ? -19.587 -7.397 5.707 1.00 98.00 197 ASP A C 1
ATOM 1548 O O . ASP A 1 197 ? -20.163 -7.680 6.762 1.00 98.00 197 ASP A O 1
ATOM 1552 N N . PRO A 1 198 ? -18.510 -6.590 5.693 1.00 98.38 198 PRO A N 1
ATOM 1553 C CA . PRO A 1 198 ? -17.942 -6.019 6.913 1.00 98.38 198 PRO A CA 1
ATOM 1554 C C . PRO A 1 198 ? -18.804 -4.880 7.487 1.00 98.38 198 PRO A C 1
ATOM 1556 O O . PRO A 1 198 ? -18.649 -4.514 8.650 1.00 98.38 198 PRO A O 1
ATOM 1559 N N . ASN A 1 199 ? -19.720 -4.315 6.700 1.00 98.38 199 ASN A N 1
ATOM 1560 C CA . ASN A 1 199 ? -20.460 -3.111 7.066 1.00 98.38 199 ASN A CA 1
ATOM 1561 C C . ASN A 1 199 ? -21.436 -3.320 8.237 1.00 98.38 199 ASN A C 1
ATOM 1563 O O . ASN A 1 199 ? -22.000 -4.400 8.422 1.00 98.38 199 ASN A O 1
ATOM 1567 N N . GLY A 1 200 ? -21.661 -2.259 9.018 1.00 95.12 200 GLY A N 1
ATOM 1568 C CA . GLY A 1 200 ? -22.568 -2.251 10.166 1.00 95.12 200 GLY A CA 1
ATOM 1569 C C . GLY A 1 200 ? -22.722 -0.864 10.793 1.00 95.12 200 GLY A C 1
ATOM 1570 O O . GLY A 1 200 ? -22.182 0.120 10.296 1.00 95.12 200 GLY A O 1
ATOM 1571 N N . GLU A 1 201 ? -23.483 -0.778 11.882 1.00 94.00 201 GLU A N 1
ATOM 1572 C CA . GLU A 1 201 ? -23.648 0.468 12.638 1.00 94.00 201 GLU A CA 1
ATOM 1573 C C . GLU A 1 201 ? -22.328 0.890 13.308 1.00 94.00 201 GLU A C 1
ATOM 1575 O O . GLU A 1 201 ? -21.558 0.043 13.755 1.00 94.00 201 GLU A O 1
ATOM 1580 N N . GLY A 1 202 ? -22.071 2.200 13.384 1.00 93.00 202 GLY A N 1
ATOM 1581 C CA . GLY A 1 202 ? -20.919 2.757 14.105 1.00 93.00 202 GLY A CA 1
ATOM 1582 C C . GLY A 1 202 ? -19.592 2.760 13.341 1.00 93.00 202 GLY A C 1
ATOM 1583 O O . GLY A 1 202 ? -18.611 3.283 13.860 1.00 93.00 202 GLY A O 1
ATOM 1584 N N . VAL A 1 203 ? -19.553 2.247 12.109 1.00 97.25 203 VAL A N 1
ATOM 1585 C CA . VAL A 1 203 ? -18.362 2.265 11.248 1.00 97.25 203 VAL A CA 1
ATOM 1586 C C . VAL A 1 203 ? -18.672 2.872 9.873 1.00 97.25 203 VAL A C 1
ATOM 1588 O O . VAL A 1 203 ? -19.809 2.763 9.406 1.00 97.25 203 VAL A O 1
ATOM 1591 N N . PRO A 1 204 ? -17.703 3.537 9.212 1.00 97.56 204 PRO A N 1
ATOM 1592 C CA . PRO A 1 204 ? -17.868 4.001 7.836 1.00 97.56 204 PRO A CA 1
ATOM 1593 C C . PRO A 1 204 ? -18.202 2.874 6.853 1.00 97.56 204 PRO A C 1
ATOM 1595 O O . PRO A 1 204 ? -17.902 1.705 7.079 1.00 97.56 204 PRO A O 1
ATOM 1598 N N . GLU A 1 205 ? -18.805 3.231 5.722 1.00 97.94 205 GLU A N 1
ATOM 1599 C CA . GLU A 1 205 ? -19.073 2.254 4.671 1.00 97.94 205 GLU A CA 1
ATOM 1600 C C . GLU A 1 205 ? -17.763 1.813 4.000 1.00 97.94 205 GLU A C 1
ATOM 1602 O O . GLU A 1 205 ? -16.971 2.630 3.527 1.00 97.94 205 GLU A O 1
ATOM 1607 N N . TRP A 1 206 ? -17.549 0.501 3.952 1.00 98.12 206 TRP A N 1
ATOM 1608 C CA . TRP A 1 206 ? -16.466 -0.171 3.255 1.00 98.12 206 TRP A CA 1
ATOM 1609 C C . TRP A 1 206 ? -17.010 -0.787 1.958 1.00 98.12 206 TRP A C 1
ATOM 1611 O O . TRP A 1 206 ? -17.650 -1.845 1.999 1.00 98.12 206 TRP A O 1
ATOM 1621 N N . PRO A 1 207 ? -16.770 -0.155 0.795 1.00 97.44 207 PRO A N 1
ATOM 1622 C CA . PRO A 1 207 ? -17.235 -0.673 -0.481 1.00 97.44 207 PRO A CA 1
ATOM 1623 C C . PRO A 1 207 ? -16.474 -1.943 -0.865 1.00 97.44 207 PRO A C 1
ATOM 1625 O O . PRO A 1 207 ? -15.313 -2.145 -0.500 1.00 97.44 207 PRO A O 1
ATOM 1628 N N . SER A 1 208 ? -17.123 -2.800 -1.649 1.00 97.69 208 SER A N 1
ATOM 1629 C CA . SER A 1 208 ? -16.429 -3.932 -2.251 1.00 97.69 208 SER A CA 1
ATOM 1630 C C . SER A 1 208 ? -15.400 -3.442 -3.269 1.00 97.69 208 SER A C 1
ATOM 1632 O O . SER A 1 208 ? -15.725 -2.635 -4.138 1.00 97.69 208 SER A O 1
ATOM 1634 N N . PHE A 1 209 ? -14.191 -3.982 -3.196 1.00 98.12 209 PHE A N 1
ATOM 1635 C CA . PHE A 1 209 ? -13.111 -3.734 -4.137 1.00 98.12 209 PHE A CA 1
ATOM 1636 C C . PHE A 1 209 ? -13.488 -4.189 -5.557 1.00 98.12 209 PHE A C 1
ATOM 1638 O O . PHE A 1 209 ? -14.031 -5.283 -5.741 1.00 98.12 209 PHE A O 1
ATOM 1645 N N . SER A 1 210 ? -13.140 -3.375 -6.556 1.00 96.00 210 SER A N 1
ATOM 1646 C CA . SER A 1 210 ? -13.249 -3.698 -7.983 1.00 96.00 210 SER A CA 1
ATOM 1647 C C . SER A 1 210 ? -11.978 -3.280 -8.725 1.00 96.00 210 SER A C 1
ATOM 1649 O O . SER A 1 210 ? -11.264 -2.383 -8.277 1.00 96.00 210 SER A O 1
ATOM 1651 N N . ALA A 1 211 ? -11.677 -3.923 -9.853 1.00 93.12 211 ALA A N 1
ATOM 1652 C CA . ALA A 1 211 ? -10.540 -3.525 -10.682 1.00 93.12 211 ALA A CA 1
ATOM 1653 C C . ALA A 1 211 ? -10.837 -2.245 -11.487 1.00 93.12 211 ALA A C 1
ATOM 1655 O O . ALA A 1 211 ? -9.911 -1.515 -11.842 1.00 93.12 211 ALA A O 1
ATOM 1656 N N . GLU A 1 212 ? -12.115 -1.974 -11.763 1.00 92.06 212 GLU A N 1
ATOM 1657 C CA . GLU A 1 212 ? -12.599 -0.813 -12.509 1.00 92.06 212 GLU A CA 1
ATOM 1658 C C . GLU A 1 212 ? -12.526 0.485 -11.694 1.00 92.06 212 GLU A C 1
ATOM 1660 O O . GLU A 1 212 ? -12.139 1.521 -12.232 1.00 92.06 212 GLU A O 1
ATOM 1665 N N . ASP A 1 213 ? -12.871 0.418 -10.407 1.00 92.94 213 ASP A N 1
ATOM 1666 C CA . ASP A 1 213 ? -12.751 1.511 -9.437 1.00 92.94 213 ASP A CA 1
ATOM 1667 C C . ASP A 1 213 ? -12.070 0.984 -8.157 1.00 92.94 213 ASP A C 1
ATOM 1669 O O . ASP A 1 213 ? -12.740 0.530 -7.218 1.00 92.94 213 ASP A O 1
ATOM 1673 N N . PRO A 1 214 ? -10.724 0.931 -8.140 1.00 95.12 214 PRO A N 1
ATOM 1674 C CA . PRO A 1 214 ? -9.977 0.294 -7.066 1.00 95.12 214 PRO A CA 1
ATOM 1675 C C . PRO A 1 214 ? -9.878 1.203 -5.839 1.00 95.12 214 PRO A C 1
ATOM 1677 O O . PRO A 1 214 ? -9.074 2.139 -5.788 1.00 95.12 214 PRO A O 1
ATOM 1680 N N . GLN A 1 215 ? -10.650 0.858 -4.812 1.00 97.00 215 GLN A N 1
ATOM 1681 C CA . GLN A 1 215 ? -10.692 1.558 -3.530 1.00 97.00 215 GLN A CA 1
ATOM 1682 C C . GLN A 1 215 ? -10.407 0.613 -2.360 1.00 97.00 215 GLN A C 1
ATOM 1684 O O . GLN A 1 215 ? -10.750 -0.569 -2.404 1.00 97.00 215 GLN A O 1
ATOM 1689 N N . VAL A 1 216 ? -9.798 1.135 -1.297 1.00 98.12 216 VAL A N 1
ATOM 1690 C CA . VAL A 1 216 ? -9.505 0.391 -0.065 1.00 98.12 216 VAL A CA 1
ATOM 1691 C C . VAL A 1 216 ? -10.033 1.129 1.157 1.00 98.12 216 VAL A C 1
ATOM 1693 O O . VAL A 1 216 ? -10.138 2.357 1.153 1.00 98.12 216 VAL A O 1
ATOM 1696 N N . MET A 1 217 ? -10.329 0.383 2.220 1.00 98.62 217 MET A N 1
ATOM 1697 C CA . MET A 1 217 ? -10.553 0.962 3.542 1.00 98.62 217 MET A CA 1
ATOM 1698 C C . MET A 1 217 ? -9.206 1.253 4.199 1.00 98.62 217 MET A C 1
ATOM 1700 O O . MET A 1 217 ? -8.444 0.339 4.510 1.00 98.62 217 MET A O 1
ATOM 1704 N N . TYR A 1 218 ? -8.907 2.525 4.411 1.00 98.44 218 TYR A N 1
ATOM 1705 C CA . TYR A 1 218 ? -7.791 2.957 5.234 1.00 98.44 218 TYR A CA 1
ATOM 1706 C C . TYR A 1 218 ? -8.164 2.770 6.700 1.00 98.44 218 TYR A C 1
ATOM 1708 O O . TYR A 1 218 ? -9.144 3.340 7.172 1.00 98.44 218 TYR A O 1
ATOM 1716 N N . LEU A 1 219 ? -7.370 1.980 7.414 1.00 98.31 219 LEU A N 1
ATOM 1717 C CA . LEU A 1 219 ? -7.479 1.737 8.846 1.00 98.31 219 LEU A CA 1
ATOM 1718 C C . LEU A 1 219 ? -6.279 2.395 9.535 1.00 98.31 219 LEU A C 1
ATOM 1720 O O . LEU A 1 219 ? -5.279 1.745 9.831 1.00 98.31 219 LEU A O 1
ATOM 1724 N N . GLY A 1 220 ? -6.374 3.711 9.703 1.00 95.81 220 GLY A N 1
ATOM 1725 C CA . GLY A 1 220 ? -5.448 4.535 10.485 1.00 95.81 220 GLY A CA 1
ATOM 1726 C C . GLY A 1 220 ? -6.215 5.305 11.567 1.00 95.81 220 GLY A C 1
ATOM 1727 O O . GLY A 1 220 ? -7.252 4.812 12.015 1.00 95.81 220 GLY A O 1
ATOM 1728 N N . PRO A 1 221 ? -5.803 6.537 11.928 1.00 92.38 221 PRO A N 1
ATOM 1729 C CA . PRO A 1 221 ? -6.434 7.281 13.023 1.00 92.38 221 PRO A CA 1
ATOM 1730 C C . PRO A 1 221 ? -7.925 7.554 12.819 1.00 92.38 221 PRO A C 1
ATOM 1732 O O . PRO A 1 221 ? -8.671 7.729 13.775 1.00 92.38 221 PRO A O 1
ATOM 1735 N N . THR A 1 222 ? -8.376 7.614 11.567 1.00 92.94 222 THR A N 1
ATOM 1736 C CA . THR A 1 222 ? -9.797 7.662 11.227 1.00 92.94 222 THR A CA 1
ATOM 1737 C C . THR A 1 222 ? -10.061 6.745 10.034 1.00 92.94 222 THR A C 1
ATOM 1739 O O . THR A 1 222 ? -9.435 6.944 8.982 1.00 92.94 222 THR A O 1
ATOM 1742 N N . PRO A 1 223 ? -10.980 5.766 10.151 1.00 96.50 223 PRO A N 1
ATOM 1743 C CA . PRO A 1 223 ? -11.333 4.906 9.034 1.00 96.50 223 PRO A CA 1
ATOM 1744 C C . PRO A 1 223 ? -11.937 5.713 7.885 1.00 96.50 223 PRO A C 1
ATOM 1746 O O . PRO A 1 223 ? -12.848 6.516 8.094 1.00 96.50 223 PRO A O 1
ATOM 1749 N N . HIS A 1 224 ? -11.448 5.504 6.669 1.00 97.38 224 HIS A N 1
ATOM 1750 C CA . HIS A 1 224 ? -11.997 6.155 5.482 1.00 97.38 224 HIS A CA 1
ATOM 1751 C C . HIS A 1 224 ? -11.687 5.362 4.216 1.00 97.38 224 HIS A C 1
ATOM 1753 O O . HIS A 1 224 ? -10.738 4.586 4.160 1.00 97.38 224 HIS A O 1
ATOM 1759 N N . VAL A 1 225 ? -12.476 5.580 3.168 1.00 98.19 225 VAL A N 1
ATOM 1760 C CA . VAL A 1 225 ? -12.214 4.990 1.854 1.00 98.19 225 VAL A CA 1
ATOM 1761 C C . VAL A 1 225 ? -11.236 5.870 1.086 1.00 98.19 225 VAL A C 1
ATOM 1763 O O . VAL A 1 225 ? -11.366 7.095 1.076 1.00 98.19 225 VAL A O 1
ATOM 1766 N N . GLY A 1 226 ? -10.276 5.246 0.411 1.00 97.50 226 GLY A N 1
ATOM 1767 C CA . GLY A 1 226 ? -9.315 5.937 -0.439 1.00 97.50 226 GLY A CA 1
ATOM 1768 C C . GLY A 1 226 ? -8.804 5.065 -1.587 1.00 97.50 226 GLY A C 1
ATOM 1769 O O . GLY A 1 226 ? -9.197 3.902 -1.710 1.00 97.50 226 GLY A O 1
ATOM 1770 N N . PRO A 1 227 ? -7.933 5.613 -2.450 1.00 97.06 227 PRO A N 1
ATOM 1771 C CA . PRO A 1 227 ? -7.332 4.860 -3.546 1.00 97.06 227 PRO A CA 1
ATOM 1772 C C . PRO A 1 227 ? -6.392 3.765 -3.026 1.00 97.06 227 PRO A C 1
ATOM 1774 O O . PRO A 1 227 ? -5.904 3.838 -1.906 1.00 97.06 227 PRO A O 1
ATOM 1777 N N . VAL A 1 228 ? -6.062 2.772 -3.853 1.00 96.75 228 VAL A N 1
ATOM 1778 C CA . VAL A 1 228 ? -4.998 1.813 -3.506 1.00 96.75 228 VAL A CA 1
ATOM 1779 C C . VAL A 1 228 ? -3.667 2.563 -3.290 1.00 96.75 228 VAL A C 1
ATOM 1781 O O . VAL A 1 228 ? -3.228 3.287 -4.193 1.00 96.75 228 VAL A O 1
ATOM 1784 N N . PRO A 1 229 ? -2.990 2.388 -2.140 1.00 93.00 229 PRO A N 1
ATOM 1785 C CA . PRO A 1 229 ? -1.726 3.060 -1.857 1.00 93.00 229 PRO A CA 1
ATOM 1786 C C . PRO A 1 229 ? -0.637 2.605 -2.830 1.00 93.00 229 PRO A C 1
ATOM 1788 O O . PRO A 1 229 ? -0.526 1.424 -3.153 1.00 93.00 229 PRO A O 1
ATOM 1791 N N . SER A 1 230 ? 0.188 3.554 -3.283 1.00 90.19 230 SER A N 1
ATOM 1792 C CA . SER A 1 230 ? 1.315 3.285 -4.191 1.00 90.19 230 SER A CA 1
ATOM 1793 C C . SER A 1 230 ? 0.916 2.537 -5.476 1.00 90.19 230 SER A C 1
ATOM 1795 O O . SER A 1 230 ? 1.709 1.769 -6.012 1.00 90.19 230 SER A O 1
ATOM 1797 N N . SER A 1 231 ? -0.299 2.756 -5.992 1.00 92.31 231 SER A N 1
ATOM 1798 C CA . SER A 1 231 ? -0.836 2.028 -7.152 1.00 92.31 231 SER A CA 1
ATOM 1799 C C . SER A 1 231 ? 0.071 2.071 -8.391 1.00 92.31 231 SER A C 1
ATOM 1801 O O . SER A 1 231 ? 0.213 1.056 -9.071 1.00 92.31 231 SER A O 1
ATOM 1803 N N . GLU A 1 232 ? 0.738 3.197 -8.658 1.00 91.06 232 GLU A N 1
ATOM 1804 C CA . GLU A 1 232 ? 1.731 3.315 -9.736 1.00 91.06 232 GLU A CA 1
ATOM 1805 C C . GLU A 1 232 ? 2.919 2.364 -9.525 1.00 91.06 232 GLU A C 1
ATOM 1807 O O . GLU A 1 232 ? 3.326 1.650 -10.441 1.00 91.06 232 GLU A O 1
ATOM 1812 N N . SER A 1 233 ? 3.440 2.288 -8.301 1.00 91.50 233 SER A N 1
ATOM 1813 C CA . SER A 1 233 ? 4.543 1.396 -7.942 1.00 91.50 233 SER A CA 1
ATOM 1814 C C . SER A 1 233 ? 4.137 -0.081 -8.022 1.00 91.50 233 SER A C 1
ATOM 1816 O O . SER A 1 233 ? 4.894 -0.913 -8.526 1.00 91.50 233 SER A O 1
ATOM 1818 N N . LEU A 1 234 ? 2.901 -0.409 -7.629 1.00 94.94 234 LEU A N 1
ATOM 1819 C CA . LEU A 1 234 ? 2.343 -1.755 -7.784 1.00 94.94 234 LEU A CA 1
ATOM 1820 C C . LEU A 1 234 ? 2.216 -2.160 -9.261 1.00 94.94 234 LEU A C 1
ATOM 1822 O O . LEU A 1 234 ? 2.487 -3.310 -9.599 1.00 94.94 234 LEU A O 1
ATOM 1826 N N . GLN A 1 235 ? 1.879 -1.230 -10.160 1.00 93.38 235 GLN A N 1
ATOM 1827 C CA . GLN A 1 235 ? 1.844 -1.491 -11.607 1.00 93.38 235 GLN A CA 1
ATOM 1828 C C . GLN A 1 235 ? 3.237 -1.744 -12.203 1.00 93.38 235 GLN A C 1
ATOM 1830 O O . GLN A 1 235 ? 3.373 -2.538 -13.141 1.00 93.38 235 GLN A O 1
ATOM 1835 N N . VAL A 1 236 ? 4.285 -1.111 -11.662 1.00 90.88 236 VAL A N 1
ATOM 1836 C CA . VAL A 1 236 ? 5.674 -1.410 -12.050 1.00 90.88 236 VAL A CA 1
ATOM 1837 C C . VAL A 1 236 ? 6.024 -2.852 -11.685 1.00 90.88 236 VAL A C 1
ATOM 1839 O O . VAL A 1 236 ? 6.546 -3.586 -12.527 1.00 90.88 236 VAL A O 1
ATOM 1842 N N . LEU A 1 237 ? 5.675 -3.291 -10.471 1.00 92.00 237 LEU A N 1
ATOM 1843 C CA . LEU A 1 237 ? 5.857 -4.685 -10.060 1.00 92.00 237 LEU A CA 1
ATOM 1844 C C . LEU A 1 237 ? 5.016 -5.647 -10.908 1.00 92.00 237 LEU A C 1
ATOM 1846 O O . LEU A 1 237 ? 5.524 -6.688 -11.316 1.00 92.00 237 LEU A O 1
ATOM 1850 N N . ASP A 1 238 ? 3.783 -5.282 -11.262 1.00 94.81 238 ASP A N 1
ATOM 1851 C CA . ASP A 1 238 ? 2.925 -6.085 -12.147 1.00 94.81 238 ASP A CA 1
ATOM 1852 C C . ASP A 1 238 ? 3.561 -6.301 -13.520 1.00 94.81 238 ASP A C 1
ATOM 1854 O O . ASP A 1 238 ? 3.640 -7.424 -14.024 1.00 94.81 238 ASP A O 1
ATOM 1858 N N . SER A 1 239 ? 4.100 -5.226 -14.093 1.00 92.50 239 SER A N 1
ATOM 1859 C CA . SER A 1 239 ? 4.816 -5.264 -15.366 1.00 92.50 239 SER A CA 1
ATOM 1860 C C . SER A 1 239 ? 6.067 -6.141 -15.271 1.00 92.50 239 SER A C 1
ATOM 1862 O O . SER A 1 239 ? 6.304 -6.976 -16.148 1.00 92.50 239 SER A O 1
ATOM 1864 N N . TYR A 1 240 ? 6.831 -6.008 -14.183 1.00 89.12 240 TYR A N 1
ATOM 1865 C CA . TYR A 1 240 ? 8.011 -6.829 -13.918 1.00 89.12 240 TYR A CA 1
ATOM 1866 C C . TYR A 1 240 ? 7.664 -8.319 -13.794 1.00 89.12 240 TYR A C 1
ATOM 1868 O O . TYR A 1 240 ? 8.271 -9.145 -14.474 1.00 89.12 240 TYR A O 1
ATOM 1876 N N . PHE A 1 241 ? 6.667 -8.689 -12.987 1.00 91.00 241 PHE A N 1
ATOM 1877 C CA . PHE A 1 241 ? 6.269 -10.089 -12.811 1.00 91.00 241 PHE A CA 1
ATOM 1878 C C . PHE A 1 241 ? 5.554 -10.668 -14.039 1.00 91.00 241 PHE A C 1
ATOM 1880 O O . PHE A 1 241 ? 5.587 -11.879 -14.267 1.00 91.00 241 PHE A O 1
ATOM 1887 N N . SER A 1 242 ? 4.923 -9.832 -14.863 1.00 92.31 242 SER A N 1
ATOM 1888 C CA . SER A 1 242 ? 4.449 -10.228 -16.191 1.00 92.31 242 SER A CA 1
ATOM 1889 C C . SER A 1 242 ? 5.622 -10.592 -17.106 1.00 92.31 242 SER A C 1
ATOM 1891 O O . SER A 1 242 ? 5.662 -11.703 -17.635 1.00 92.31 242 SER A O 1
ATOM 1893 N N . TRP A 1 243 ? 6.635 -9.723 -17.205 1.00 92.44 243 TRP A N 1
ATOM 1894 C CA . TRP A 1 243 ? 7.857 -9.996 -17.969 1.00 92.44 243 TRP A CA 1
ATOM 1895 C C . TRP A 1 243 ? 8.615 -11.220 -17.443 1.00 92.44 243 TRP A C 1
ATOM 1897 O O . TRP A 1 243 ? 9.012 -12.079 -18.229 1.00 92.44 243 TRP A O 1
ATOM 1907 N N . ARG A 1 244 ? 8.753 -11.369 -16.121 1.00 88.19 244 ARG A N 1
ATOM 1908 C CA . ARG A 1 244 ? 9.461 -12.493 -15.490 1.00 88.19 244 ARG A CA 1
ATOM 1909 C C . ARG A 1 244 ? 8.868 -13.861 -15.855 1.00 88.19 244 ARG A C 1
ATOM 1911 O O . ARG A 1 244 ? 9.584 -14.855 -15.808 1.00 88.19 244 ARG A O 1
ATOM 1918 N N . ARG A 1 245 ? 7.580 -13.912 -16.224 1.00 93.06 245 ARG A N 1
ATOM 1919 C CA . ARG A 1 245 ? 6.869 -15.122 -16.678 1.00 93.06 245 ARG A CA 1
ATOM 1920 C C . ARG A 1 245 ? 7.025 -15.415 -18.178 1.00 93.06 245 ARG A C 1
ATOM 1922 O O . ARG A 1 245 ? 6.514 -16.429 -18.648 1.00 93.06 245 ARG A O 1
ATOM 1929 N N . THR A 1 246 ? 7.688 -14.548 -18.939 1.00 92.19 246 THR A N 1
ATOM 1930 C CA . THR A 1 246 ? 8.022 -14.794 -20.352 1.00 92.19 246 THR A CA 1
ATOM 1931 C C . THR A 1 246 ? 9.248 -15.710 -20.478 1.00 92.19 246 THR A C 1
ATOM 1933 O O . THR A 1 246 ? 10.001 -15.828 -19.512 1.00 92.19 246 THR A O 1
ATOM 1936 N N . PRO A 1 247 ? 9.503 -16.328 -21.651 1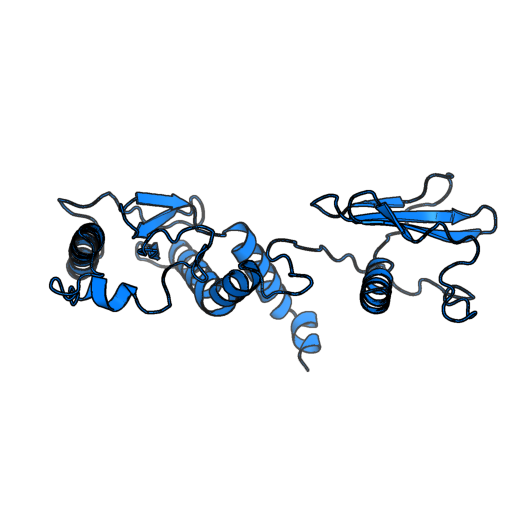.00 92.31 247 PRO A N 1
ATOM 1937 C CA . PRO A 1 247 ? 10.736 -17.088 -21.879 1.00 92.31 247 PRO A CA 1
ATOM 1938 C C . PRO A 1 247 ? 12.006 -16.265 -21.628 1.00 92.31 247 PRO A C 1
ATOM 1940 O O . PRO A 1 247 ? 12.899 -16.722 -20.932 1.00 92.31 247 PRO A O 1
ATOM 1943 N N . GLU A 1 248 ? 12.042 -15.011 -22.093 1.00 89.56 248 GLU A N 1
ATOM 1944 C CA . GLU A 1 248 ? 13.164 -14.092 -21.846 1.00 89.56 248 GLU A CA 1
ATOM 1945 C C . GLU A 1 248 ? 13.401 -13.867 -20.346 1.00 89.56 248 GLU A C 1
ATOM 1947 O O . GLU A 1 248 ? 14.530 -13.923 -19.864 1.00 89.56 248 GLU A O 1
ATOM 1952 N N . GLY A 1 249 ? 12.323 -13.634 -19.593 1.00 86.75 249 GLY A N 1
ATOM 1953 C CA . GLY A 1 249 ? 12.401 -13.467 -18.146 1.00 86.75 249 GLY A CA 1
ATOM 1954 C C . GLY A 1 249 ? 12.790 -14.749 -17.408 1.00 86.75 249 GLY A C 1
ATOM 1955 O O . GLY A 1 249 ? 13.367 -14.662 -16.325 1.00 86.75 249 GLY A O 1
ATOM 1956 N N . ALA A 1 250 ? 12.475 -15.927 -17.954 1.00 86.56 250 ALA A N 1
ATOM 1957 C CA . ALA A 1 250 ? 12.898 -17.217 -17.416 1.00 86.56 250 ALA A CA 1
ATOM 1958 C C . ALA A 1 250 ? 14.409 -17.415 -17.588 1.00 86.56 250 ALA A C 1
ATOM 1960 O O . ALA A 1 250 ? 15.089 -17.623 -16.584 1.00 86.56 250 ALA A O 1
ATOM 1961 N N . ASP A 1 251 ? 14.909 -17.235 -18.813 1.00 89.62 251 ASP A N 1
ATOM 1962 C CA . ASP A 1 251 ? 16.324 -17.384 -19.177 1.00 89.62 251 ASP A CA 1
ATOM 1963 C C . ASP A 1 251 ? 17.232 -16.410 -18.407 1.00 89.62 251 ASP A C 1
ATOM 1965 O O . ASP A 1 251 ? 18.373 -16.732 -18.101 1.00 89.62 251 ASP A O 1
ATOM 1969 N N . TRP A 1 252 ? 16.737 -15.215 -18.058 1.00 82.25 252 TRP A N 1
ATOM 1970 C CA . TRP A 1 252 ? 17.505 -14.224 -17.290 1.00 82.25 252 TRP A CA 1
ATOM 1971 C C . TRP A 1 252 ? 17.915 -14.697 -15.884 1.00 82.25 252 TRP A C 1
ATOM 1973 O O . TRP A 1 252 ? 18.870 -14.169 -15.317 1.00 82.25 252 TRP A O 1
ATOM 1983 N N . ALA A 1 253 ? 17.170 -15.630 -15.287 1.00 70.00 253 ALA A N 1
ATOM 1984 C CA . ALA A 1 253 ? 17.377 -16.051 -13.902 1.00 70.00 253 ALA A CA 1
ATOM 1985 C C . ALA A 1 253 ? 18.196 -17.340 -13.739 1.00 70.00 253 ALA A C 1
ATOM 1987 O O . ALA A 1 253 ? 18.400 -17.763 -12.597 1.00 70.00 253 ALA A O 1
ATOM 1988 N N . GLU A 1 254 ? 18.601 -17.961 -14.848 1.00 58.72 254 GLU A N 1
ATOM 1989 C CA . GLU A 1 254 ? 19.539 -19.091 -14.882 1.00 58.72 254 GLU A CA 1
ATOM 1990 C C . GLU A 1 254 ? 20.996 -18.605 -14.907 1.00 58.72 254 GLU A C 1
ATOM 1992 O O . GLU A 1 254 ? 21.830 -19.252 -14.231 1.00 58.72 254 GLU A O 1
#

Solvent-accessible surface area (backbone atoms only — not comparable to full-atom values): 15379 Å² total; per-residue (Å²): 108,78,68,61,55,54,59,57,54,65,69,63,71,64,44,76,74,90,73,87,90,87,69,101,68,54,54,75,50,62,44,96,86,55,38,39,36,40,38,39,35,68,45,99,89,71,41,58,26,40,35,31,26,50,74,80,42,78,77,36,70,75,32,96,66,37,54,61,58,99,86,42,50,71,48,68,90,65,70,90,86,66,83,62,59,80,79,84,86,80,72,75,55,58,80,50,96,88,55,88,38,72,39,54,55,50,49,49,48,32,73,74,45,49,38,58,53,53,52,47,51,38,51,36,41,75,72,50,94,59,83,35,76,47,73,47,75,48,60,67,78,89,54,53,86,89,40,96,54,40,88,60,73,51,62,93,72,58,64,55,40,31,55,69,63,63,68,58,84,83,41,90,83,56,49,72,46,54,55,53,43,16,50,45,39,39,48,29,54,53,29,27,74,75,68,74,44,41,59,60,89,96,50,73,81,66,67,65,30,36,75,91,64,53,40,23,35,34,44,24,78,65,70,41,75,42,67,54,81,63,50,72,47,40,50,52,50,50,53,49,58,54,46,44,73,36,72,70,37,46,64,72,75,112

Sequence (254 aa):
MKVLIRVFVLFFLLSIGVGNVWAAGGVKKASPDKKIEVWVSVTPEGRLSYNAKSNGIEVLETSPFGIVVDGLDLGDGAKIVSKPVRTKIDEAYPAGESSVPKTAYDLMRDAAFGWQTWSWARLQSETGRSKVFYYYFDQHPDYPQDSPMYGYGSPHGQDVAYVFQYLDASNPQTSESDLEISEAMGTYWTNFAKYGDPNGEGVPEWPSFSAEDPQVMYLGPTPHVGPVPSSESLQVLDSYFSWRRTPEGADWAE

Secondary structure (DSSP, 8-state):
-HHHHHHHHHHHGGG-------SS-PEEEE-TTSSEEEEEEE-TTS-EEEEEEETTEEEE---TTSSEETTEETTTT----SPPPP-----SSPPPSSS--HHHHHHHHIIIIIHHHHHHHHHHHHH-SS----EEE-------TTSTTTT--PPTTTHHHHHTT---TTSTT--HHHHHHHHHHHHHHHHHHHHS----TTS---PPP-SSS-EEEEESSS-EEEEPTTHHHHHHHHHHHHHHTSHHHHHTT-

Mean predicted aligned error: 13.97 Å

Nearest PDB structures (foldseek):
  3be8-assembly1_B  TM=8.250E-01  e=5.693E-07  Homo sapiens
  3be8-assembly1_A  TM=8.222E-01  e=1.924E-06  Homo sapiens
  2wqz-assembly1_A  TM=8.191E-01  e=2.045E-06  Homo sapiens
  8wdm-assembly1_C  TM=7.807E-01  e=1.182E-06  Thermaerobacter marianensis DSM 12885
  7x8l-assembly1_A  TM=7.606E-01  e=4.512E-06  Altericroceibacterium indicum

InterPro domains:
  IPR002018 Carboxylesterase, type B [PF00135] (95-225)
  IPR029058 Alpha/Beta hydrolase fold [G3DSA:3.40.50.1820] (47-247)
  IPR029058 Alpha/Beta hydrolase fold [SSF53474] (85-241)
  IPR050309 Type-B Carboxylesterase/Lipase [PTHR11559] (87-218)

Organism: NCBI:txid1639118

Radius of gyration: 25.73 Å; Cα contacts (8 Å, |Δi|>4): 319; chains: 1; bounding box: 67×40×73 Å

Foldseek 3Di:
DLVVVVVVVVVVPQADADDDDDDQAFDWDAAPVRQKIKTWGADPVRFIWIWMHGNNHTPDDTDPQDDADPNDHPRVVDDPPDGRDHDDDDCLQPCDPPDGDVSVVVLVCCVVPVLVVVVVLACCQVPNPAFAAAADEWADDQDDPPDPCHPPTDDPPPCVCLLVVVDDPPPPRQDPLSNLLSVLSVQQVVCCVVPVGSDDPPADHGDGAYPVQGWHFYRYSHTDIDHRPSVVVSVVVVVVVVVCPDPVVVVVVD